Protein AF-A0A4Q2XMQ9-F1 (afdb_monomer)

Nearest PDB structures (foldseek):
  1sly-assembly1_A  TM=3.904E-01  e=6.294E+00  Escherichia coli
  4uzy-assembly1_A  TM=2.563E-01  e=2.959E+00  Chlamydomonas reinhardtii
  6yaf-assembly1_B  TM=3.767E-01  e=8.215E+00  Homo sapiens

Secondary structure (DSSP, 8-state):
----------S--HHHHHTT--S-HHHHHHHHTT--HHHHHHHHHHHHHHHTT-----HHHHHHHHHHHHHS-HHHHHHHHHHHHHH-TT--GGGHHHHHHHHHHHT-HHHHHHHHHHHSPS-HHHHHHHHHHHHHHHHH-HHHHHHHHHHT-GGGS--HHHHHHHHHHHHHHHHH-HHHHHHHHHHSTTTTTTTTTHHHHHHHHHHHHHH-HHHHHHHHHHSPPPHHHHHHHHHHHHHHHHHHHHHHHHHHHHHHHHT-

Mean predicted aligned error: 7.88 Å

Radius of gyration: 24.9 Å; Cα contacts (8 Å, |Δi|>4): 246; chains: 1; bounding box: 65×47×68 Å

Structure (mmCIF, N/CA/C/O backbone):
data_AF-A0A4Q2XMQ9-F1
#
_entry.id   AF-A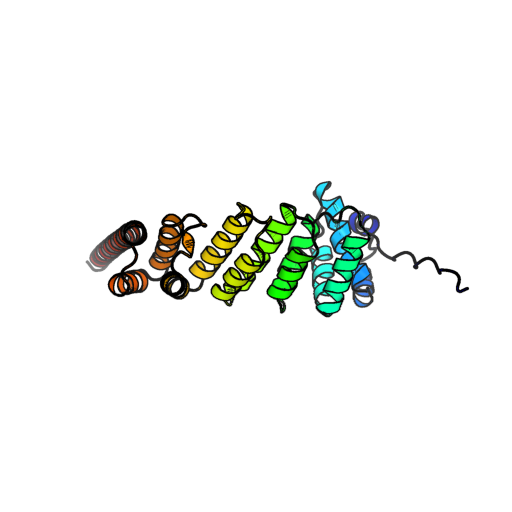0A4Q2XMQ9-F1
#
loop_
_atom_site.group_PDB
_atom_site.id
_atom_site.type_symbol
_atom_site.label_atom_id
_atom_site.label_alt_id
_atom_site.label_comp_id
_atom_site.label_asym_id
_atom_site.label_entity_id
_atom_site.label_seq_id
_atom_site.pdbx_PDB_ins_code
_atom_site.Cartn_x
_atom_site.Cartn_y
_atom_site.Cartn_z
_atom_site.occupancy
_atom_site.B_iso_or_equiv
_atom_site.auth_seq_id
_atom_site.auth_comp_id
_atom_site.auth_asym_id
_atom_site.auth_atom_id
_atom_site.pdbx_PDB_model_num
ATOM 1 N N . MET A 1 1 ? 29.240 -17.311 -41.906 1.00 46.56 1 MET A N 1
ATOM 2 C CA . MET A 1 1 ? 29.467 -16.288 -40.862 1.00 46.56 1 MET A CA 1
ATOM 3 C C . MET A 1 1 ? 28.674 -15.051 -41.250 1.00 46.56 1 MET A C 1
ATOM 5 O O . MET A 1 1 ? 29.072 -14.362 -42.181 1.00 46.56 1 MET A O 1
ATOM 9 N N . ALA A 1 2 ? 27.506 -14.834 -40.641 1.00 45.44 2 ALA A N 1
ATOM 10 C CA . ALA A 1 2 ? 26.754 -13.596 -40.837 1.00 45.44 2 ALA A CA 1
ATOM 11 C C . ALA A 1 2 ? 27.517 -12.469 -40.127 1.00 45.44 2 ALA A C 1
ATOM 13 O O . ALA A 1 2 ? 27.884 -12.626 -38.967 1.00 45.44 2 ALA A O 1
ATOM 14 N N . LYS A 1 3 ? 27.837 -11.386 -40.842 1.00 50.28 3 LYS A N 1
ATOM 15 C CA . LYS A 1 3 ? 28.444 -10.198 -40.232 1.00 50.28 3 LYS A CA 1
ATOM 16 C C . LYS A 1 3 ? 27.416 -9.596 -39.276 1.00 50.28 3 LYS A C 1
ATOM 18 O O . LYS A 1 3 ? 26.316 -9.288 -39.726 1.00 50.28 3 LYS A O 1
ATOM 23 N N . ASP A 1 4 ? 27.783 -9.433 -38.006 1.00 45.88 4 ASP A N 1
ATOM 24 C CA . ASP A 1 4 ? 26.994 -8.695 -37.019 1.00 45.88 4 ASP A CA 1
ATOM 25 C C . ASP A 1 4 ? 26.685 -7.301 -37.568 1.00 45.88 4 ASP A C 1
ATOM 27 O O . ASP A 1 4 ? 27.547 -6.421 -37.659 1.00 45.88 4 ASP A O 1
ATOM 31 N N . GLN A 1 5 ? 25.447 -7.123 -38.015 1.00 44.34 5 GLN A N 1
ATOM 32 C CA . GLN A 1 5 ? 24.949 -5.847 -38.484 1.00 44.34 5 GLN A CA 1
ATOM 33 C C . GLN A 1 5 ? 24.800 -4.970 -37.241 1.00 44.34 5 GLN A C 1
ATOM 35 O O . GLN A 1 5 ? 23.991 -5.266 -36.361 1.00 44.34 5 GLN A O 1
ATOM 40 N N . LYS A 1 6 ? 25.641 -3.933 -37.132 1.00 50.06 6 LYS A N 1
ATOM 41 C CA . LYS A 1 6 ? 25.595 -2.971 -36.025 1.00 50.06 6 LYS A CA 1
ATOM 42 C C . LYS A 1 6 ? 24.140 -2.494 -35.888 1.00 50.06 6 LYS A C 1
ATOM 44 O O . LYS A 1 6 ? 23.589 -2.057 -36.902 1.00 50.06 6 LYS A O 1
ATOM 49 N N . PRO A 1 7 ? 23.505 -2.613 -34.707 1.00 53.41 7 PRO A N 1
ATOM 50 C CA . PRO A 1 7 ? 22.116 -2.211 -34.546 1.00 53.41 7 PRO A CA 1
ATOM 51 C C . PRO A 1 7 ? 21.972 -0.763 -35.011 1.00 53.41 7 PRO A C 1
ATOM 53 O O . PRO A 1 7 ? 22.787 0.087 -34.645 1.00 53.41 7 PRO A O 1
ATOM 56 N N . SER A 1 8 ? 20.985 -0.523 -35.879 1.00 54.31 8 SER A N 1
ATOM 57 C CA . SER A 1 8 ? 20.622 0.813 -36.354 1.00 54.31 8 SER A CA 1
ATOM 58 C C . SER A 1 8 ? 20.589 1.767 -35.165 1.00 54.31 8 SER A C 1
ATOM 60 O O . SER A 1 8 ? 19.963 1.446 -34.153 1.00 54.31 8 SER A O 1
ATOM 62 N N . ALA A 1 9 ? 21.269 2.912 -35.275 1.00 71.12 9 ALA A N 1
ATOM 63 C CA . ALA A 1 9 ? 21.202 3.946 -34.251 1.00 71.12 9 ALA A CA 1
ATOM 64 C C . ALA A 1 9 ? 19.725 4.262 -33.977 1.00 71.12 9 ALA A C 1
ATOM 66 O O . ALA A 1 9 ? 18.940 4.413 -34.919 1.00 71.12 9 ALA A O 1
ATOM 67 N N . LEU A 1 10 ? 19.338 4.276 -32.700 1.00 71.69 10 LEU A N 1
ATOM 68 C CA . LEU A 1 10 ? 17.984 4.660 -32.326 1.00 71.69 10 LEU A CA 1
ATOM 69 C C . LEU A 1 10 ? 17.748 6.088 -32.829 1.00 71.69 10 LEU A C 1
ATOM 71 O O . LEU A 1 10 ? 18.619 6.934 -32.636 1.00 71.69 10 LEU A O 1
ATOM 75 N N . PRO A 1 11 ? 16.599 6.380 -33.461 1.00 76.38 11 PRO A N 1
ATOM 76 C CA . PRO A 1 11 ? 16.308 7.734 -33.929 1.00 76.38 11 PRO A CA 1
ATOM 77 C C . PRO A 1 11 ? 16.169 8.729 -32.765 1.00 76.38 11 PRO A C 1
ATOM 79 O O . PRO A 1 11 ? 16.260 9.931 -32.983 1.00 76.38 11 PRO A O 1
ATOM 82 N N . TYR A 1 12 ? 15.981 8.225 -31.540 1.00 79.69 12 TYR A N 1
ATOM 83 C CA . TYR A 1 12 ? 16.019 8.994 -30.305 1.00 79.69 12 TYR A CA 1
ATOM 84 C C . TYR A 1 12 ? 16.880 8.268 -29.273 1.00 79.69 12 TYR A C 1
ATOM 86 O O . TYR A 1 12 ? 16.665 7.086 -28.999 1.00 79.69 12 TYR A O 1
ATOM 94 N N . ASP A 1 13 ? 17.818 8.990 -28.671 1.00 82.00 13 ASP A N 1
ATOM 95 C CA . ASP A 1 13 ? 18.514 8.586 -27.455 1.00 82.00 13 ASP A CA 1
ATOM 96 C C . ASP A 1 13 ? 18.155 9.520 -26.286 1.00 82.00 13 ASP A C 1
ATOM 98 O O . ASP A 1 13 ? 17.408 10.494 -26.428 1.00 82.00 13 ASP A O 1
ATOM 102 N N . THR A 1 14 ? 18.651 9.188 -25.095 1.00 74.00 14 THR A N 1
ATOM 103 C CA . THR A 1 14 ? 18.408 9.960 -23.871 1.00 74.00 14 THR A CA 1
ATOM 104 C C . THR A 1 14 ? 18.859 11.416 -24.001 1.00 74.00 14 THR A C 1
ATOM 106 O O . THR A 1 14 ? 18.146 12.309 -23.548 1.00 74.00 14 THR A O 1
ATOM 109 N N . GLU A 1 15 ? 20.013 11.665 -24.627 1.00 78.25 15 GLU A N 1
ATOM 110 C CA . GLU A 1 15 ? 20.566 13.016 -24.785 1.00 78.25 15 GLU A CA 1
ATOM 111 C C . GLU A 1 15 ? 19.691 13.861 -25.711 1.00 78.25 15 GLU A C 1
ATOM 113 O O . GLU A 1 15 ? 19.333 14.990 -25.374 1.00 78.25 15 GLU A O 1
ATOM 118 N N . THR A 1 16 ? 19.246 13.277 -26.823 1.00 78.38 16 THR A N 1
ATOM 119 C CA . THR A 1 16 ? 18.305 13.898 -27.758 1.00 78.38 16 THR A CA 1
ATOM 120 C C . THR A 1 16 ? 16.982 14.214 -27.065 1.00 78.38 16 THR A C 1
ATOM 122 O O . THR A 1 16 ? 16.436 15.302 -27.253 1.00 78.38 16 THR A O 1
ATOM 125 N N . LEU A 1 17 ? 16.474 13.306 -26.218 1.00 75.62 17 LEU A N 1
ATOM 126 C CA . LEU A 1 17 ? 15.248 13.557 -25.455 1.00 75.62 17 LEU A CA 1
ATOM 127 C C . LEU A 1 17 ? 15.389 14.728 -24.477 1.00 75.62 17 LEU A C 1
ATOM 129 O O . LEU A 1 17 ? 14.456 15.519 -24.322 1.00 75.62 17 LEU A O 1
ATOM 133 N N . LEU A 1 18 ? 16.538 14.849 -23.816 1.00 71.00 18 LEU A N 1
ATOM 134 C CA . LEU A 1 18 ? 16.771 15.874 -22.798 1.00 71.00 18 LEU A CA 1
ATOM 135 C C . LEU A 1 18 ? 17.096 17.240 -23.395 1.00 71.00 18 LEU A C 1
ATOM 137 O O . LEU A 1 18 ? 16.680 18.254 -22.841 1.00 71.00 18 LEU A O 1
ATOM 141 N N . ALA A 1 19 ? 17.732 17.279 -24.564 1.00 76.69 19 ALA A N 1
ATOM 142 C CA . ALA A 1 19 ? 17.954 18.507 -25.322 1.00 76.69 19 ALA A CA 1
ATOM 143 C C . ALA A 1 19 ? 16.661 19.100 -25.927 1.00 76.69 19 ALA A C 1
ATOM 145 O O . ALA A 1 19 ? 16.717 20.114 -26.620 1.00 76.69 19 ALA A O 1
ATOM 146 N N . GLY A 1 20 ? 15.499 18.466 -25.714 1.00 68.56 20 GLY A N 1
ATOM 147 C CA . GLY A 1 20 ? 14.250 18.832 -26.386 1.00 68.56 20 GLY A CA 1
ATOM 148 C C . GLY A 1 20 ? 14.278 18.530 -27.887 1.00 68.56 20 GLY A C 1
ATOM 149 O O . GLY A 1 20 ? 13.506 19.113 -28.641 1.00 68.56 20 GLY A O 1
ATOM 150 N N . GLY A 1 21 ? 15.162 17.625 -28.322 1.00 61.59 21 GLY A N 1
ATOM 151 C CA . GLY A 1 21 ? 15.516 17.340 -29.714 1.00 61.59 21 GLY A CA 1
ATOM 152 C C . GLY A 1 21 ? 14.449 16.635 -30.556 1.00 61.59 21 GLY A C 1
ATOM 153 O O . GLY A 1 21 ? 14.762 16.134 -31.633 1.00 61.59 21 GLY A O 1
ATOM 154 N N . PHE A 1 22 ? 13.188 16.595 -30.124 1.00 68.88 22 PHE A N 1
ATOM 155 C CA . PHE A 1 22 ? 12.080 16.265 -31.026 1.00 68.88 22 PHE A CA 1
ATOM 156 C C . PHE A 1 22 ? 11.666 17.555 -31.712 1.00 68.88 22 PHE A C 1
ATOM 158 O O . PHE A 1 22 ? 11.173 18.468 -31.053 1.00 68.88 22 PHE A O 1
ATOM 165 N N . GLY A 1 23 ? 11.803 17.614 -33.039 1.00 68.12 23 GLY A N 1
ATOM 166 C CA . GLY A 1 23 ? 11.281 18.741 -33.813 1.00 68.12 23 GLY A CA 1
ATOM 167 C C . GLY A 1 23 ? 9.808 19.024 -33.485 1.00 68.12 23 GLY A C 1
ATOM 168 O O . GLY A 1 23 ? 9.415 20.187 -33.390 1.00 68.12 23 GLY A O 1
ATOM 169 N N . ARG A 1 24 ? 9.001 17.969 -33.256 1.00 78.94 24 ARG A N 1
ATOM 170 C CA . ARG A 1 24 ? 7.611 18.038 -32.770 1.00 78.94 24 ARG A CA 1
ATOM 171 C C . ARG A 1 24 ? 7.271 16.835 -31.881 1.00 78.94 24 ARG A C 1
ATOM 173 O O . ARG A 1 24 ? 7.694 15.716 -32.158 1.00 78.94 24 ARG A O 1
ATOM 180 N N . LEU A 1 25 ? 6.421 17.039 -30.866 1.00 82.69 25 LEU A N 1
ATOM 181 C CA . LEU A 1 25 ? 5.872 15.957 -30.024 1.00 82.69 25 LEU A CA 1
ATOM 182 C C . LEU A 1 25 ? 5.184 14.859 -30.859 1.00 82.69 25 LEU A C 1
ATOM 184 O O . LEU A 1 25 ? 5.300 13.679 -30.546 1.00 82.69 25 LEU A O 1
ATOM 188 N N . ALA A 1 26 ? 4.522 15.249 -31.952 1.00 85.81 26 ALA A N 1
ATOM 189 C CA . ALA A 1 26 ? 3.850 14.330 -32.869 1.00 85.81 26 ALA A CA 1
ATOM 190 C C . ALA A 1 26 ? 4.810 13.320 -33.526 1.00 85.81 26 ALA A C 1
ATOM 192 O O . ALA A 1 26 ? 4.441 12.162 -33.711 1.00 85.81 26 ALA A O 1
ATOM 193 N N . ASP A 1 27 ? 6.042 13.732 -33.836 1.00 86.31 27 ASP A N 1
ATOM 194 C CA . ASP A 1 27 ? 7.038 12.851 -34.455 1.00 86.31 27 ASP A CA 1
ATOM 195 C C . ASP A 1 27 ? 7.512 11.795 -33.447 1.00 86.31 27 ASP A C 1
ATOM 197 O O . ASP A 1 27 ? 7.603 10.609 -33.768 1.00 86.31 27 ASP A O 1
ATOM 201 N N . PHE A 1 28 ? 7.716 12.211 -32.192 1.00 87.50 28 PHE A N 1
ATOM 202 C CA . PHE A 1 28 ? 8.045 11.300 -31.099 1.00 87.50 28 PHE A CA 1
ATOM 203 C C . PHE A 1 28 ? 6.920 10.291 -30.841 1.00 87.50 28 PHE A C 1
ATOM 205 O O . PHE A 1 28 ? 7.182 9.096 -30.732 1.00 87.50 28 PHE A O 1
ATOM 212 N N . GLU A 1 29 ? 5.662 10.737 -30.792 1.00 89.44 29 GLU A N 1
ATOM 213 C CA . GLU A 1 29 ? 4.512 9.836 -30.650 1.00 89.44 29 GLU A CA 1
ATOM 214 C C . GLU A 1 29 ? 4.401 8.845 -31.814 1.00 89.44 29 GLU A C 1
ATOM 216 O O . GLU A 1 29 ? 4.084 7.672 -31.603 1.00 89.44 29 GLU A O 1
ATOM 221 N N . MET A 1 30 ? 4.671 9.294 -33.042 1.00 89.56 30 MET A N 1
ATOM 222 C CA . MET A 1 30 ? 4.652 8.441 -34.229 1.00 89.56 30 MET A CA 1
ATOM 223 C C . MET A 1 30 ? 5.728 7.362 -34.155 1.00 89.56 30 MET A C 1
ATOM 225 O O . MET A 1 30 ? 5.431 6.186 -34.369 1.00 89.56 30 MET A O 1
ATOM 229 N N . TRP A 1 31 ? 6.951 7.737 -33.779 1.00 92.19 31 TRP A N 1
ATOM 230 C CA . TRP A 1 31 ? 8.018 6.774 -33.529 1.00 92.19 31 TRP A CA 1
ATOM 231 C C . TRP A 1 31 ? 7.647 5.802 -32.406 1.00 92.19 31 TRP A C 1
ATOM 233 O O . TRP A 1 31 ? 7.775 4.588 -32.574 1.00 92.19 31 TRP A O 1
ATOM 243 N N . LEU A 1 32 ? 7.116 6.313 -31.293 1.00 92.19 32 LEU A N 1
ATOM 244 C CA . LEU A 1 32 ? 6.794 5.529 -30.104 1.00 92.19 32 LEU A CA 1
ATOM 245 C C . LEU A 1 32 ? 5.791 4.402 -30.395 1.00 92.19 32 LEU A C 1
ATOM 247 O O . LEU A 1 32 ? 5.916 3.312 -29.839 1.00 92.19 32 LEU A O 1
ATOM 251 N N . ARG A 1 33 ? 4.852 4.611 -31.329 1.00 92.81 33 ARG A N 1
ATOM 252 C CA . ARG A 1 33 ? 3.916 3.572 -31.817 1.00 92.81 33 ARG A CA 1
ATOM 253 C C . ARG A 1 33 ? 4.612 2.375 -32.467 1.00 92.81 33 ARG A C 1
ATOM 255 O O . ARG A 1 33 ? 4.046 1.283 -32.490 1.00 92.81 33 ARG A O 1
ATOM 262 N N . THR A 1 34 ? 5.819 2.571 -32.988 1.00 93.69 34 THR A N 1
ATOM 263 C CA . THR A 1 34 ? 6.640 1.531 -33.631 1.00 93.69 34 THR A CA 1
ATOM 264 C C . THR A 1 34 ? 7.823 1.080 -32.775 1.00 93.69 34 THR A C 1
ATOM 266 O O . THR A 1 34 ? 8.419 0.047 -33.067 1.00 93.69 34 THR A O 1
ATOM 269 N N . ALA A 1 35 ? 8.139 1.815 -31.704 1.00 92.94 35 ALA A N 1
ATOM 270 C CA . ALA A 1 35 ? 9.224 1.486 -30.791 1.00 92.94 35 ALA A CA 1
ATOM 271 C C . ALA A 1 35 ? 9.028 0.096 -30.176 1.00 92.94 35 ALA A C 1
ATOM 273 O O . ALA A 1 35 ? 7.899 -0.298 -29.845 1.00 92.94 35 ALA A O 1
ATOM 274 N N . SER A 1 36 ? 10.134 -0.633 -30.007 1.00 94.75 36 SER A N 1
ATOM 275 C CA . SER A 1 36 ? 10.130 -1.925 -29.329 1.00 94.75 36 SER A CA 1
ATOM 276 C C . SER A 1 36 ? 10.009 -1.757 -27.811 1.00 94.75 36 SER A C 1
ATOM 278 O O . SER A 1 36 ? 10.205 -0.671 -27.251 1.00 94.75 36 SER A O 1
ATOM 280 N N . CYS A 1 37 ? 9.713 -2.858 -27.118 1.00 92.69 37 CYS A N 1
ATOM 281 C CA . CYS A 1 37 ? 9.717 -2.890 -25.657 1.00 92.69 37 CYS A CA 1
ATOM 282 C C . CYS A 1 37 ? 11.105 -2.543 -25.090 1.00 92.69 37 CYS A C 1
ATOM 284 O O . CYS A 1 37 ? 11.199 -1.862 -24.070 1.00 92.69 37 CYS A O 1
ATOM 286 N N . GLU A 1 38 ? 12.174 -2.973 -25.768 1.00 92.06 38 GLU A N 1
ATOM 287 C CA . GLU A 1 38 ? 13.558 -2.708 -25.371 1.00 92.06 38 GLU A CA 1
ATOM 288 C C . GLU A 1 38 ? 13.934 -1.237 -25.533 1.00 92.06 38 GLU A C 1
ATOM 290 O O . GLU A 1 38 ? 14.474 -0.647 -24.598 1.00 92.06 38 GLU A O 1
ATOM 295 N N . ASP A 1 39 ? 13.580 -0.622 -26.660 1.00 91.19 39 ASP A N 1
ATOM 296 C CA . ASP A 1 39 ? 13.858 0.799 -26.904 1.00 91.19 39 ASP A CA 1
ATOM 297 C C . ASP A 1 39 ? 13.099 1.672 -25.908 1.00 91.19 39 ASP A C 1
ATOM 299 O O . ASP A 1 39 ? 13.674 2.560 -25.280 1.00 91.19 39 ASP A O 1
ATOM 303 N N . THR A 1 40 ? 11.819 1.357 -25.688 1.00 90.62 40 THR A N 1
ATOM 304 C CA . THR A 1 40 ? 10.981 2.068 -24.717 1.00 90.62 40 THR A CA 1
ATOM 305 C C . THR A 1 40 ? 11.572 1.965 -23.308 1.00 90.62 40 THR A C 1
ATOM 307 O O . THR A 1 40 ? 11.719 2.979 -22.626 1.00 90.62 40 THR A O 1
ATOM 310 N N . ALA A 1 41 ? 11.972 0.765 -22.874 1.00 88.25 41 ALA A N 1
ATOM 311 C CA . ALA A 1 41 ? 12.583 0.563 -21.561 1.00 88.25 41 ALA A CA 1
ATOM 312 C C . ALA A 1 41 ? 13.920 1.301 -21.414 1.00 88.25 41 ALA A C 1
ATOM 314 O O . ALA A 1 41 ? 14.150 1.942 -20.389 1.00 88.25 41 ALA A O 1
ATOM 315 N N . ARG A 1 42 ? 14.786 1.260 -22.435 1.00 87.19 42 ARG A N 1
ATOM 316 C CA . ARG A 1 42 ? 16.073 1.972 -22.429 1.00 87.19 42 ARG A CA 1
ATOM 317 C C . ARG A 1 42 ? 15.893 3.473 -22.267 1.00 87.19 42 ARG A C 1
ATOM 319 O O . ARG A 1 42 ? 16.609 4.064 -21.466 1.00 87.19 42 ARG A O 1
ATOM 326 N N . LEU A 1 43 ? 14.927 4.079 -22.958 1.00 87.44 43 LEU A N 1
ATOM 327 C CA . LEU A 1 43 ? 14.662 5.513 -22.814 1.00 87.44 43 LEU A CA 1
ATOM 328 C C . LEU A 1 43 ? 14.102 5.855 -21.431 1.00 87.44 43 LEU A C 1
ATOM 330 O O . LEU A 1 43 ? 14.545 6.831 -20.830 1.00 87.44 43 LEU A O 1
ATOM 334 N N . ILE A 1 44 ? 13.191 5.043 -20.876 1.00 84.50 44 ILE A N 1
ATOM 335 C CA . ILE A 1 44 ? 12.677 5.267 -19.512 1.00 84.50 44 ILE A CA 1
ATOM 336 C C . ILE A 1 44 ? 13.816 5.218 -18.484 1.00 84.50 44 ILE A C 1
ATOM 338 O O . ILE A 1 44 ? 13.911 6.094 -17.622 1.00 84.50 44 ILE A O 1
ATOM 342 N N . LEU A 1 45 ? 14.676 4.199 -18.569 1.00 82.00 45 LEU A N 1
ATOM 343 C CA . LEU A 1 45 ? 15.793 4.016 -17.640 1.00 82.00 45 LEU A CA 1
ATOM 344 C C . LEU A 1 45 ? 16.888 5.075 -17.845 1.00 82.00 45 LEU A C 1
ATOM 346 O O . LEU A 1 45 ? 17.436 5.584 -16.869 1.00 82.00 45 LEU A O 1
ATOM 350 N N . GLY A 1 46 ? 17.170 5.448 -19.094 1.00 80.12 46 GLY A N 1
ATOM 351 C CA . GLY A 1 46 ? 18.171 6.451 -19.450 1.00 80.12 46 GLY A CA 1
ATOM 352 C C . GLY A 1 46 ? 17.803 7.854 -18.975 1.00 80.12 46 GLY A C 1
ATOM 353 O O . GLY A 1 46 ? 18.629 8.523 -18.354 1.00 80.12 46 GLY A O 1
ATOM 354 N N . LEU A 1 47 ? 16.548 8.276 -19.180 1.00 75.31 47 LEU A N 1
ATOM 355 C CA . LEU A 1 47 ? 16.054 9.582 -18.725 1.00 75.31 47 LEU A CA 1
ATOM 356 C C . LEU A 1 47 ? 16.260 9.781 -17.221 1.00 75.31 47 LEU A C 1
ATOM 358 O O . LEU A 1 47 ? 16.558 10.885 -16.780 1.00 75.31 47 LEU A O 1
ATOM 362 N N . LYS A 1 48 ? 16.138 8.711 -16.430 1.00 64.75 48 LYS A N 1
ATOM 363 C CA . LYS A 1 48 ? 16.254 8.741 -14.967 1.00 64.75 48 LYS A CA 1
ATOM 364 C C . LYS A 1 48 ? 17.687 8.916 -14.473 1.00 64.75 48 LYS A C 1
ATOM 366 O O . LYS A 1 48 ? 17.890 9.690 -13.541 1.00 64.75 48 LYS A O 1
ATOM 371 N N . ALA A 1 49 ? 18.653 8.260 -15.115 1.00 65.12 49 ALA A N 1
ATOM 372 C CA . ALA A 1 49 ? 20.065 8.388 -14.752 1.00 65.12 49 ALA A CA 1
ATOM 373 C C . ALA A 1 49 ? 20.558 9.841 -14.892 1.00 65.12 49 ALA A C 1
ATOM 375 O O . ALA A 1 49 ? 21.277 10.342 -14.032 1.00 65.12 49 ALA A O 1
ATOM 376 N N . GLN A 1 50 ? 20.112 10.561 -15.929 1.00 65.25 50 GLN A N 1
ATOM 377 C CA . GLN A 1 50 ? 20.427 11.989 -16.082 1.00 65.25 50 GLN A CA 1
ATOM 378 C C . GLN A 1 50 ? 19.515 12.911 -15.252 1.00 65.25 50 GLN A C 1
ATOM 380 O O . GLN A 1 50 ? 19.919 14.012 -14.879 1.00 65.25 50 GLN A O 1
ATOM 385 N N . GLN A 1 51 ? 18.317 12.458 -14.870 1.00 64.31 51 GLN A N 1
ATOM 386 C CA . GLN A 1 51 ? 17.398 13.205 -14.004 1.00 64.31 51 GLN A CA 1
ATOM 387 C C . GLN A 1 51 ? 17.947 13.451 -12.589 1.00 64.31 51 GLN A C 1
ATOM 389 O O . GLN A 1 51 ? 17.563 14.427 -11.947 1.00 64.31 51 GLN A O 1
ATOM 394 N N . ALA A 1 52 ? 18.839 12.591 -12.084 1.00 56.09 52 ALA A N 1
ATOM 395 C CA . ALA A 1 52 ? 19.541 12.847 -10.824 1.00 56.09 52 ALA A CA 1
ATOM 396 C C . ALA A 1 52 ? 20.421 14.114 -10.886 1.00 56.09 52 ALA A C 1
ATOM 398 O O . ALA A 1 52 ? 20.808 14.640 -9.845 1.00 56.09 52 ALA A O 1
ATOM 399 N N . GLN A 1 53 ? 20.714 14.617 -12.092 1.00 57.38 53 GLN A N 1
ATOM 400 C CA . GLN A 1 53 ? 21.624 15.736 -12.320 1.00 57.38 53 GLN A CA 1
ATOM 401 C C . GLN A 1 53 ? 20.932 17.038 -12.759 1.00 57.38 53 GLN A C 1
ATOM 403 O O . GLN A 1 53 ? 21.543 18.094 -12.606 1.00 57.38 53 GLN A O 1
ATOM 408 N N . GLN A 1 54 ? 19.692 17.023 -13.277 1.00 57.84 54 GLN A N 1
ATOM 409 C CA . GLN A 1 54 ? 19.037 18.239 -13.798 1.00 57.84 54 GLN A CA 1
ATOM 410 C C . GLN A 1 54 ? 17.528 18.320 -13.490 1.00 57.84 54 GLN A C 1
ATOM 412 O O . GLN A 1 54 ? 16.778 17.361 -13.657 1.00 57.84 54 GLN A O 1
ATOM 417 N N . ALA A 1 55 ? 17.071 19.504 -13.063 1.00 50.88 55 ALA A N 1
ATOM 418 C CA . ALA A 1 55 ? 15.706 19.788 -12.596 1.00 50.88 55 ALA A CA 1
ATOM 419 C C . ALA A 1 55 ? 14.656 20.013 -13.710 1.00 50.88 55 ALA A C 1
ATOM 421 O O . ALA A 1 55 ? 13.550 20.471 -13.427 1.00 50.88 55 ALA A O 1
ATOM 422 N N . LEU A 1 56 ? 14.966 19.707 -14.972 1.00 53.00 56 LEU A N 1
ATOM 423 C CA . LEU A 1 56 ? 14.072 19.974 -16.102 1.00 53.00 56 LEU A CA 1
ATOM 424 C C . LEU A 1 56 ? 13.331 18.703 -16.513 1.00 53.00 56 LEU A C 1
ATOM 426 O O . LEU A 1 56 ? 13.866 17.815 -17.171 1.00 53.00 56 LEU A O 1
ATOM 430 N N . TRP A 1 57 ? 12.069 18.623 -16.104 1.00 56.12 57 TRP A N 1
ATOM 431 C CA . TRP A 1 57 ? 11.161 17.552 -16.491 1.00 56.12 57 TRP A CA 1
ATOM 432 C C . TRP A 1 57 ? 10.215 18.001 -17.600 1.00 56.12 57 TRP A C 1
ATOM 434 O O . TRP A 1 57 ? 9.387 18.883 -17.389 1.00 56.12 57 TRP A O 1
ATOM 444 N N . ASN A 1 58 ? 10.209 17.262 -18.709 1.00 66.88 58 ASN A N 1
ATOM 445 C CA . ASN A 1 58 ? 9.046 17.172 -19.587 1.00 66.88 58 ASN A CA 1
ATOM 446 C C . ASN A 1 58 ? 8.179 15.987 -19.129 1.00 66.88 58 ASN A C 1
ATOM 448 O O . ASN A 1 58 ? 8.269 14.883 -19.672 1.00 66.88 58 ASN A O 1
ATOM 452 N N . ALA A 1 59 ? 7.325 16.209 -18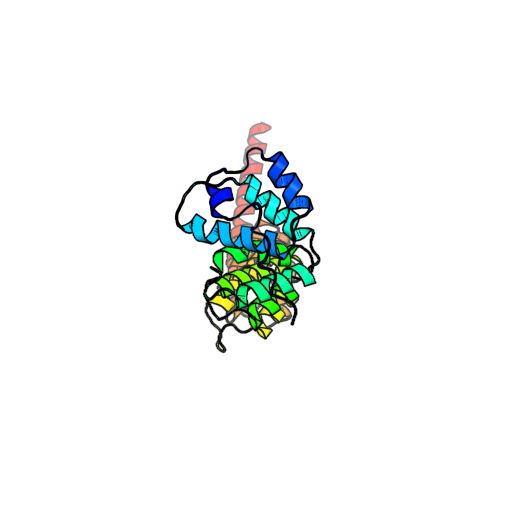.121 1.00 72.00 59 ALA A N 1
ATOM 453 C CA . ALA A 1 59 ? 6.347 15.222 -17.638 1.00 72.00 59 ALA A CA 1
ATOM 454 C C . ALA A 1 59 ? 5.549 14.495 -18.756 1.00 72.00 59 ALA A C 1
ATOM 456 O O . ALA A 1 59 ? 5.297 13.292 -18.602 1.00 72.00 59 ALA A O 1
ATOM 457 N N . PRO A 1 60 ? 5.215 15.136 -19.900 1.00 81.19 60 PRO A N 1
ATOM 458 C CA . PRO A 1 60 ? 4.532 14.461 -21.004 1.00 81.19 60 PRO A CA 1
ATOM 459 C C . PRO A 1 60 ? 5.317 13.285 -21.606 1.00 81.19 60 PRO A C 1
ATOM 461 O O . PRO A 1 60 ? 4.745 12.219 -21.811 1.00 81.19 60 PRO A O 1
ATOM 464 N N . VAL A 1 61 ? 6.631 13.422 -21.826 1.00 83.12 61 VAL A N 1
ATOM 465 C CA . VAL A 1 61 ? 7.446 12.394 -22.511 1.00 83.12 61 VAL A CA 1
ATOM 466 C C . VAL A 1 61 ? 7.553 11.123 -21.676 1.00 83.12 61 VAL A C 1
ATOM 468 O O . VAL A 1 61 ? 7.341 10.022 -22.181 1.00 83.12 61 VAL A O 1
ATOM 471 N N . THR A 1 62 ? 7.823 11.262 -20.374 1.00 80.75 62 THR A N 1
ATOM 472 C CA . THR A 1 62 ? 7.878 10.098 -19.473 1.00 80.75 62 THR A CA 1
ATOM 473 C C . THR A 1 62 ? 6.522 9.400 -19.405 1.00 80.75 62 THR A C 1
ATOM 475 O O . THR A 1 62 ? 6.466 8.175 -19.412 1.00 80.75 62 THR A O 1
ATOM 478 N N . THR A 1 63 ? 5.429 10.167 -19.383 1.00 83.56 63 THR A N 1
ATOM 479 C CA . THR A 1 63 ? 4.067 9.617 -19.367 1.00 83.56 63 THR A CA 1
ATOM 480 C C . THR A 1 63 ? 3.775 8.817 -20.636 1.00 83.56 63 THR A C 1
ATOM 482 O O . THR A 1 63 ? 3.252 7.709 -20.548 1.00 83.56 63 THR A O 1
ATOM 485 N N . LEU A 1 64 ? 4.163 9.331 -21.808 1.00 88.19 64 LEU A N 1
ATOM 486 C CA . LEU A 1 64 ? 4.016 8.626 -23.084 1.00 88.19 64 LEU A CA 1
ATOM 487 C C . LEU A 1 64 ? 4.841 7.337 -23.121 1.00 88.19 64 LEU A C 1
ATOM 489 O O . LEU A 1 64 ? 4.303 6.287 -23.465 1.00 88.19 64 LEU A O 1
ATOM 493 N N . LEU A 1 65 ? 6.113 7.389 -22.717 1.00 88.81 65 LEU A N 1
ATOM 494 C CA . LEU A 1 65 ? 6.984 6.211 -22.664 1.00 88.81 65 LEU A CA 1
ATOM 495 C C . LEU A 1 65 ? 6.429 5.133 -21.733 1.00 88.81 65 LEU A C 1
ATOM 497 O O . LEU A 1 65 ? 6.357 3.968 -22.111 1.00 88.81 65 LEU A O 1
ATOM 501 N N . VAL A 1 66 ? 6.006 5.517 -20.528 1.00 85.12 66 VAL A N 1
ATOM 502 C CA . VAL A 1 66 ? 5.408 4.596 -19.555 1.00 85.12 66 VAL A CA 1
ATOM 503 C C . VAL A 1 66 ? 4.115 3.994 -20.103 1.00 85.12 66 VAL A C 1
ATOM 505 O O . VAL A 1 66 ? 3.945 2.777 -20.054 1.00 85.12 66 VAL A O 1
ATOM 508 N N . ARG A 1 67 ? 3.235 4.815 -20.689 1.00 88.44 67 ARG A N 1
ATOM 509 C CA . ARG A 1 67 ? 2.007 4.343 -21.342 1.00 88.44 67 ARG A CA 1
ATOM 510 C C . ARG A 1 67 ? 2.321 3.327 -22.433 1.00 88.44 67 ARG A C 1
ATOM 512 O 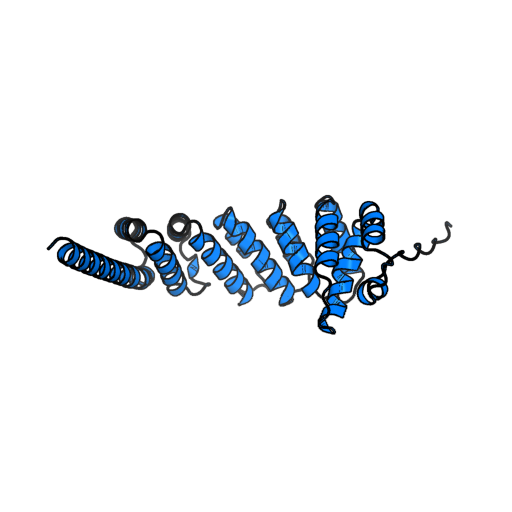O . ARG A 1 67 ? 1.746 2.246 -22.423 1.00 88.44 67 ARG A O 1
ATOM 519 N N . ARG A 1 68 ? 3.263 3.638 -23.325 1.00 91.94 68 ARG A N 1
ATOM 520 C CA . ARG A 1 68 ? 3.692 2.718 -24.380 1.00 91.94 68 ARG A CA 1
ATOM 521 C C . ARG A 1 68 ? 4.265 1.432 -23.801 1.00 91.94 68 ARG A C 1
ATOM 523 O O . ARG A 1 68 ? 3.955 0.353 -24.288 1.00 91.94 68 ARG A O 1
ATOM 530 N N . PHE A 1 69 ? 5.074 1.528 -22.751 1.00 89.56 69 PHE A N 1
ATOM 531 C CA . PHE A 1 69 ? 5.651 0.353 -22.115 1.00 89.56 69 PHE A CA 1
ATOM 532 C C . PHE A 1 69 ? 4.561 -0.595 -21.599 1.00 89.56 69 PHE A C 1
ATOM 534 O O . PHE A 1 69 ? 4.663 -1.804 -21.794 1.00 89.56 69 PHE A O 1
ATOM 541 N N . ARG A 1 70 ? 3.483 -0.054 -21.015 1.00 86.56 70 ARG A N 1
ATOM 542 C CA . ARG A 1 70 ? 2.323 -0.830 -20.541 1.00 86.56 70 ARG A CA 1
ATOM 543 C C . ARG A 1 70 ? 1.572 -1.567 -21.656 1.00 86.56 70 ARG A C 1
ATOM 545 O O . ARG A 1 70 ? 0.954 -2.587 -21.375 1.00 86.56 70 ARG A O 1
ATOM 552 N N . GLU A 1 71 ? 1.655 -1.106 -22.906 1.00 89.56 71 GLU A N 1
ATOM 553 C CA . GLU A 1 71 ? 1.024 -1.775 -24.056 1.00 89.56 71 GLU A CA 1
ATOM 554 C C . GLU A 1 71 ? 1.707 -3.106 -24.418 1.00 89.56 71 GLU A C 1
ATOM 556 O O . GLU A 1 71 ? 1.100 -3.947 -25.084 1.00 89.56 71 GLU A O 1
ATOM 561 N N . PHE A 1 72 ? 2.953 -3.337 -23.984 1.00 89.94 72 PHE A N 1
ATOM 562 C CA . PHE A 1 72 ? 3.626 -4.618 -24.200 1.00 89.94 72 PHE A CA 1
ATOM 563 C C . PHE A 1 72 ? 3.162 -5.680 -23.199 1.00 89.94 72 PHE A C 1
ATOM 565 O O . PHE A 1 72 ? 2.857 -5.395 -22.033 1.00 89.94 72 PHE A O 1
ATOM 572 N N . SER A 1 73 ? 3.184 -6.944 -23.642 1.00 86.94 73 SER A N 1
ATOM 573 C CA . SER A 1 73 ? 2.885 -8.076 -22.766 1.00 86.94 73 SER A CA 1
ATOM 574 C C . SER A 1 73 ? 3.782 -8.052 -21.528 1.00 86.94 73 SER A C 1
ATOM 576 O O . SER A 1 73 ? 4.940 -7.630 -21.570 1.00 86.94 73 SER A O 1
ATOM 578 N N . VAL A 1 74 ? 3.233 -8.517 -20.409 1.00 79.56 74 VAL A N 1
ATOM 579 C CA . VAL A 1 74 ? 3.954 -8.587 -19.134 1.00 79.56 74 VAL A CA 1
ATOM 580 C C . VAL A 1 74 ? 5.257 -9.380 -19.295 1.00 79.56 74 VAL A C 1
ATOM 582 O O . VAL A 1 74 ? 6.305 -8.917 -18.852 1.00 79.56 74 VAL A O 1
ATOM 585 N N . ASP A 1 75 ? 5.225 -10.511 -20.007 1.00 80.69 75 ASP A N 1
ATOM 586 C CA . ASP A 1 75 ? 6.417 -11.330 -20.257 1.00 80.69 75 ASP A CA 1
ATOM 587 C C . ASP A 1 75 ? 7.479 -10.582 -21.084 1.00 80.69 75 ASP A C 1
ATOM 589 O O . ASP A 1 75 ? 8.661 -10.645 -20.744 1.00 80.69 75 ASP A O 1
ATOM 593 N N . ASN A 1 76 ? 7.080 -9.805 -22.102 1.00 86.88 76 ASN A N 1
ATOM 594 C CA . ASN A 1 76 ? 8.013 -8.978 -22.879 1.00 86.88 76 ASN A CA 1
ATOM 595 C C . ASN A 1 76 ? 8.641 -7.880 -22.016 1.00 86.88 76 ASN A C 1
ATOM 597 O O . ASN A 1 76 ? 9.859 -7.692 -22.055 1.00 86.88 76 ASN A O 1
ATOM 601 N N . ARG A 1 77 ? 7.827 -7.183 -21.209 1.00 86.81 77 ARG A N 1
ATOM 602 C CA . ARG A 1 77 ? 8.308 -6.160 -20.270 1.00 86.81 77 ARG A CA 1
ATOM 603 C C . ARG A 1 77 ? 9.339 -6.746 -19.309 1.00 86.81 77 ARG A C 1
ATOM 605 O O . ARG A 1 77 ? 10.414 -6.172 -19.150 1.00 86.81 77 ARG A O 1
ATOM 612 N N . PHE A 1 78 ? 9.050 -7.904 -18.712 1.00 80.38 78 PHE A N 1
ATOM 613 C CA . PHE A 1 78 ? 9.987 -8.581 -17.815 1.00 80.38 78 PHE A CA 1
ATOM 614 C C . PHE A 1 78 ? 11.257 -9.027 -18.529 1.00 80.38 78 PHE A C 1
ATOM 616 O O . PHE A 1 78 ? 12.342 -8.720 -18.045 1.00 80.38 78 PHE A O 1
ATOM 623 N N . ALA A 1 79 ? 11.150 -9.708 -19.672 1.00 83.81 79 ALA A N 1
ATOM 624 C CA . ALA A 1 79 ? 12.310 -10.193 -20.419 1.00 83.81 79 ALA A CA 1
ATOM 625 C C . ALA A 1 79 ? 13.280 -9.054 -20.766 1.00 83.81 79 ALA A C 1
ATOM 627 O O . ALA A 1 79 ? 14.490 -9.183 -20.573 1.00 83.81 79 ALA A O 1
ATOM 628 N N . VAL A 1 80 ? 12.744 -7.910 -21.197 1.00 87.06 80 VAL A N 1
ATOM 629 C CA . VAL A 1 80 ? 13.531 -6.705 -21.469 1.00 87.06 80 VAL A CA 1
ATOM 630 C C . VAL A 1 80 ? 14.191 -6.163 -20.203 1.00 87.06 80 VAL A C 1
ATOM 632 O O . VAL A 1 80 ? 15.381 -5.870 -20.230 1.00 87.06 80 VAL A O 1
ATOM 635 N N . LEU A 1 81 ? 13.470 -6.053 -19.083 1.00 83.12 81 LEU A N 1
ATOM 636 C CA . LEU A 1 81 ? 14.054 -5.561 -17.828 1.00 83.12 81 LEU A CA 1
ATOM 637 C C . LEU A 1 81 ? 15.160 -6.486 -17.300 1.00 83.12 81 LEU A C 1
ATOM 639 O O . LEU A 1 81 ? 16.184 -5.993 -16.833 1.00 83.12 81 LEU A O 1
ATOM 643 N N . VAL A 1 82 ? 14.992 -7.810 -17.417 1.00 80.62 82 VAL A N 1
ATOM 644 C CA . VAL A 1 82 ? 16.033 -8.802 -17.084 1.00 80.62 82 VAL A CA 1
ATOM 645 C C . VAL A 1 82 ? 17.277 -8.548 -17.931 1.00 80.62 82 VAL A C 1
ATOM 647 O O . VAL A 1 82 ? 18.378 -8.444 -17.392 1.00 80.62 82 VAL A O 1
ATOM 650 N N . LYS A 1 83 ? 17.086 -8.440 -19.252 1.00 83.94 83 LYS A N 1
ATOM 651 C CA . LYS A 1 83 ? 18.158 -8.238 -20.227 1.00 83.94 83 LYS A CA 1
ATOM 652 C C . LYS A 1 83 ? 18.919 -6.944 -19.944 1.00 83.94 83 LYS A C 1
ATOM 654 O O . LYS A 1 83 ? 20.131 -6.973 -19.772 1.00 83.94 83 LYS A O 1
ATOM 659 N N . LEU A 1 84 ? 18.207 -5.827 -19.792 1.00 83.12 84 LEU A N 1
ATOM 660 C CA . LEU A 1 84 ? 18.820 -4.526 -19.521 1.00 83.12 84 LEU A CA 1
ATOM 661 C C . LEU A 1 84 ? 19.569 -4.503 -18.185 1.00 83.12 84 LEU A C 1
ATOM 663 O O . LEU A 1 84 ? 20.642 -3.906 -18.109 1.00 83.12 84 LEU A O 1
ATOM 667 N N . ASN A 1 85 ? 19.050 -5.179 -17.156 1.00 76.00 85 ASN A N 1
ATOM 668 C CA . ASN A 1 85 ? 19.735 -5.315 -15.872 1.00 76.00 85 ASN A CA 1
ATOM 669 C C . ASN A 1 85 ? 21.011 -6.168 -15.957 1.00 76.00 85 ASN A C 1
ATOM 671 O O . ASN A 1 85 ? 21.961 -5.902 -15.231 1.00 76.00 85 ASN A O 1
ATOM 675 N N . ALA A 1 86 ? 21.049 -7.177 -16.831 1.00 77.56 86 ALA A N 1
ATOM 676 C CA . ALA A 1 86 ? 22.257 -7.966 -17.068 1.00 77.56 86 ALA A CA 1
ATOM 677 C C . ALA A 1 86 ? 23.323 -7.173 -17.845 1.00 77.56 86 ALA A C 1
ATOM 679 O O . ALA A 1 86 ? 24.511 -7.272 -17.538 1.00 77.56 86 ALA A O 1
ATOM 680 N N . ASP A 1 87 ? 22.896 -6.365 -18.819 1.00 75.69 87 ASP A N 1
ATOM 681 C CA . ASP A 1 87 ? 23.790 -5.621 -19.714 1.00 75.69 87 ASP A CA 1
ATOM 682 C C . ASP A 1 87 ? 24.415 -4.386 -19.049 1.00 75.69 87 ASP A C 1
ATOM 684 O O . ASP A 1 87 ? 25.538 -3.985 -19.364 1.00 75.69 87 ASP A O 1
ATOM 688 N N . THR A 1 88 ? 23.708 -3.761 -18.108 1.00 63.34 88 THR A N 1
ATOM 689 C CA . THR A 1 88 ? 24.204 -2.568 -17.420 1.00 63.34 88 THR A CA 1
ATOM 690 C C . THR A 1 88 ? 24.778 -2.932 -16.058 1.00 63.34 88 THR A C 1
ATOM 692 O O . THR A 1 88 ? 24.090 -3.411 -15.166 1.00 63.34 88 THR A O 1
ATOM 695 N N . LYS A 1 89 ? 26.058 -2.604 -15.833 1.00 61.25 89 LYS A N 1
ATOM 696 C CA . LYS A 1 89 ? 26.691 -2.753 -14.508 1.00 61.25 89 LYS A CA 1
ATOM 697 C C . LYS A 1 89 ? 26.000 -1.931 -13.407 1.00 61.25 89 LYS A C 1
ATOM 699 O O . LYS A 1 89 ? 26.312 -2.128 -12.235 1.00 61.25 89 LYS A O 1
ATOM 704 N N . ARG A 1 90 ? 25.115 -0.995 -13.777 1.00 56.28 90 ARG A N 1
ATOM 705 C CA . ARG A 1 90 ? 24.313 -0.135 -12.899 1.00 56.28 90 ARG A CA 1
ATOM 706 C C . ARG A 1 90 ? 23.068 0.362 -13.648 1.00 56.28 90 ARG A C 1
ATOM 708 O O . ARG A 1 90 ? 23.069 1.497 -14.117 1.00 56.28 90 ARG A O 1
ATOM 715 N N . VAL A 1 91 ? 21.996 -0.430 -13.759 1.00 57.84 91 VAL A N 1
ATOM 716 C CA . VAL A 1 91 ? 20.682 0.234 -13.837 1.00 57.84 91 VAL A CA 1
ATOM 717 C C . VAL A 1 91 ? 20.531 0.949 -12.504 1.00 57.84 91 VAL A C 1
ATOM 719 O O . VAL A 1 91 ? 20.512 0.298 -11.457 1.00 57.84 91 VAL A O 1
ATOM 722 N N . GLU A 1 92 ? 20.465 2.277 -12.510 1.00 61.25 92 GLU A N 1
ATOM 723 C CA . GLU A 1 92 ? 20.023 2.980 -11.316 1.00 61.25 92 GLU A CA 1
ATOM 724 C C . GLU A 1 92 ? 18.585 2.545 -11.038 1.00 61.25 92 GLU A C 1
ATOM 726 O O . GLU A 1 92 ? 17.632 2.926 -11.719 1.00 61.25 92 GLU A O 1
ATOM 731 N N . VAL A 1 93 ? 18.443 1.681 -10.034 1.00 58.12 93 VAL A N 1
ATOM 732 C CA . VAL A 1 93 ? 17.192 1.021 -9.640 1.00 58.12 93 VAL A CA 1
ATOM 733 C C . VAL A 1 93 ? 16.094 2.054 -9.324 1.00 58.12 93 VAL A C 1
ATOM 735 O O . VAL A 1 93 ? 14.901 1.750 -9.362 1.00 58.12 93 VAL A O 1
ATOM 738 N N . SER A 1 94 ? 16.480 3.311 -9.070 1.00 60.41 94 SER A N 1
ATOM 739 C CA . SER A 1 94 ? 15.589 4.455 -8.880 1.00 60.41 94 SER A CA 1
ATOM 740 C C . SER A 1 94 ? 14.734 4.749 -10.118 1.00 60.41 94 SER A C 1
ATOM 742 O O . SER A 1 94 ? 13.656 5.309 -9.969 1.00 60.41 94 SER A O 1
ATOM 744 N N . GLY A 1 95 ? 15.125 4.354 -11.332 1.00 61.59 95 GLY A N 1
ATOM 745 C CA . GLY A 1 95 ? 14.254 4.425 -12.513 1.00 61.59 95 GLY A CA 1
ATOM 746 C C . GLY A 1 95 ? 13.171 3.348 -12.518 1.00 61.59 95 GLY A C 1
ATOM 747 O O . GLY A 1 95 ? 12.049 3.574 -12.976 1.00 61.59 95 GLY A O 1
ATOM 748 N N . CYS A 1 96 ? 13.475 2.194 -11.930 1.00 68.06 96 CYS A N 1
ATOM 749 C CA . CYS A 1 96 ? 12.631 1.020 -12.029 1.00 68.06 96 CYS A CA 1
ATOM 750 C C . CYS A 1 96 ? 11.425 1.048 -11.082 1.00 68.06 96 CYS A C 1
ATOM 752 O O . CYS A 1 96 ? 10.449 0.362 -11.359 1.00 68.06 96 CYS A O 1
ATOM 754 N N . HIS A 1 97 ? 11.428 1.845 -10.004 1.00 67.50 97 HIS A N 1
ATOM 755 C CA . HIS A 1 97 ? 10.314 1.846 -9.039 1.00 67.50 97 HIS A CA 1
ATOM 756 C C . HIS A 1 97 ? 8.954 2.186 -9.670 1.00 67.50 97 HIS A C 1
ATOM 758 O O . HIS A 1 97 ? 7.958 1.577 -9.296 1.00 67.50 97 HIS A O 1
ATOM 764 N N . ARG A 1 98 ? 8.893 3.118 -10.638 1.00 67.25 98 ARG A N 1
ATOM 765 C CA . ARG A 1 98 ? 7.636 3.433 -11.347 1.00 67.25 98 ARG A CA 1
ATOM 766 C C . ARG A 1 98 ? 7.224 2.302 -12.272 1.00 67.25 98 ARG A C 1
ATOM 768 O O . ARG A 1 98 ? 6.069 1.917 -12.264 1.00 67.25 98 ARG A O 1
ATOM 775 N N . ILE A 1 99 ? 8.178 1.736 -13.008 1.00 73.88 99 ILE A N 1
ATOM 776 C CA . ILE A 1 99 ? 7.913 0.604 -13.900 1.00 73.88 99 ILE A CA 1
ATOM 777 C C . ILE A 1 99 ? 7.405 -0.602 -13.096 1.00 73.88 99 ILE A C 1
ATOM 779 O O . ILE A 1 99 ? 6.456 -1.257 -13.508 1.00 73.88 99 ILE A O 1
ATOM 783 N N . PHE A 1 100 ? 8.007 -0.885 -11.938 1.00 72.62 100 PHE A N 1
ATOM 784 C CA . PHE A 1 100 ? 7.586 -1.980 -11.068 1.00 72.62 100 PHE A CA 1
ATOM 785 C C . PHE A 1 100 ? 6.284 -1.689 -10.327 1.00 72.62 100 PHE A C 1
ATOM 787 O O . PHE A 1 100 ? 5.485 -2.605 -10.166 1.00 72.62 100 PHE A O 1
ATOM 794 N N . GLY A 1 101 ? 6.048 -0.440 -9.915 1.00 71.69 101 GLY A N 1
ATOM 795 C CA . GLY A 1 101 ? 4.752 -0.008 -9.393 1.00 71.69 101 GLY A CA 1
ATOM 796 C C . GLY A 1 101 ? 3.646 -0.240 -10.420 1.00 71.69 101 GLY A C 1
ATOM 797 O O . GLY A 1 101 ? 2.665 -0.906 -10.120 1.00 71.69 101 GLY A O 1
ATOM 798 N N . ASP A 1 102 ? 3.870 0.187 -11.660 1.00 72.88 102 ASP A N 1
ATOM 799 C CA . ASP A 1 102 ? 2.943 -0.016 -12.773 1.00 72.88 102 ASP A CA 1
ATOM 800 C C . ASP A 1 102 ? 2.724 -1.497 -13.103 1.00 72.88 102 ASP A C 1
ATOM 802 O O . ASP A 1 102 ? 1.592 -1.936 -13.289 1.00 72.88 102 ASP A O 1
ATOM 806 N N . LEU A 1 103 ? 3.798 -2.294 -13.157 1.00 72.56 103 LEU A N 1
ATOM 807 C CA . LEU A 1 103 ? 3.707 -3.744 -13.365 1.00 72.56 103 LEU A CA 1
ATOM 808 C C . LEU A 1 103 ? 2.909 -4.432 -12.253 1.00 72.56 103 LEU A C 1
ATOM 810 O O . LEU A 1 103 ? 2.207 -5.411 -12.513 1.00 72.56 103 LEU A O 1
ATOM 814 N N . ALA A 1 104 ? 3.032 -3.936 -11.023 1.00 72.12 104 ALA A N 1
ATOM 815 C CA . ALA A 1 104 ? 2.269 -4.441 -9.900 1.00 72.12 104 ALA A CA 1
ATOM 816 C C . ALA A 1 104 ? 0.798 -4.006 -9.950 1.00 72.12 104 ALA A C 1
ATOM 818 O O . ALA A 1 104 ? -0.047 -4.767 -9.495 1.00 72.12 104 ALA A O 1
ATOM 819 N N . GLU A 1 105 ? 0.467 -2.848 -10.524 1.00 74.25 105 GLU A N 1
ATOM 820 C CA . GLU A 1 105 ? -0.925 -2.413 -10.710 1.00 74.25 105 GLU A CA 1
ATOM 821 C C . GLU A 1 105 ? -1.660 -3.172 -11.829 1.00 74.25 105 GLU A C 1
ATOM 823 O O . GLU A 1 105 ? -2.854 -3.420 -11.691 1.00 74.25 105 GLU A O 1
ATOM 828 N N . ASP A 1 106 ? -0.972 -3.564 -12.910 1.00 68.31 106 ASP A N 1
ATOM 829 C CA . ASP A 1 106 ? -1.619 -4.112 -14.115 1.00 68.31 106 ASP A CA 1
ATOM 830 C C . ASP A 1 106 ? -2.187 -5.532 -13.952 1.00 68.31 106 ASP A C 1
ATOM 832 O O . ASP A 1 106 ? -3.313 -5.788 -14.375 1.00 68.31 106 ASP A O 1
ATOM 836 N N . ALA A 1 107 ? -1.414 -6.498 -13.438 1.00 60.38 107 ALA A N 1
ATOM 837 C CA . ALA A 1 107 ? -1.894 -7.887 -13.455 1.00 60.38 107 ALA A CA 1
ATOM 838 C C . ALA A 1 107 ? -1.275 -8.832 -12.430 1.00 60.38 107 ALA A C 1
ATOM 840 O O . ALA A 1 107 ? -1.950 -9.765 -12.004 1.00 60.38 107 ALA A O 1
ATOM 841 N N . LEU A 1 108 ? 0.003 -8.693 -12.067 1.00 74.62 108 LEU A N 1
ATOM 842 C CA . LEU A 1 108 ? 0.678 -9.726 -11.272 1.00 74.62 108 LEU A CA 1
ATOM 843 C C . LEU A 1 108 ? 1.686 -9.085 -10.311 1.00 74.62 108 LEU A C 1
ATOM 845 O O . LEU A 1 108 ? 2.892 -9.277 -10.501 1.00 74.62 108 LEU A O 1
ATOM 849 N N . PRO A 1 109 ? 1.218 -8.369 -9.263 1.00 80.50 109 PRO A N 1
ATOM 850 C CA . PRO A 1 109 ? 2.090 -7.864 -8.205 1.00 80.50 109 PRO A CA 1
ATOM 851 C C . PRO A 1 109 ? 3.079 -8.932 -7.734 1.00 80.50 109 PRO A C 1
ATOM 853 O O . PRO A 1 109 ? 4.268 -8.664 -7.608 1.00 80.50 109 PRO A O 1
ATOM 856 N N . ARG A 1 110 ? 2.611 -10.181 -7.607 1.00 81.88 110 ARG A N 1
ATOM 857 C CA . ARG A 1 110 ? 3.450 -11.321 -7.247 1.00 81.88 110 ARG A CA 1
ATOM 858 C C . ARG A 1 110 ? 4.596 -11.562 -8.230 1.00 81.88 110 ARG A C 1
ATOM 860 O O . ARG A 1 110 ? 5.730 -11.650 -7.794 1.00 81.88 110 ARG A O 1
ATOM 867 N N . ARG A 1 111 ? 4.353 -11.588 -9.548 1.00 80.31 111 ARG A N 1
ATOM 868 C CA . ARG A 1 111 ? 5.432 -11.791 -10.542 1.00 80.31 111 ARG A CA 1
ATOM 869 C C . ARG A 1 111 ? 6.422 -10.626 -10.557 1.00 80.31 111 ARG A C 1
ATOM 871 O O . ARG A 1 111 ? 7.618 -10.859 -10.713 1.00 80.31 111 ARG A O 1
ATOM 878 N N . ALA A 1 112 ? 5.949 -9.392 -10.358 1.00 79.00 112 ALA A N 1
ATOM 879 C CA . ALA A 1 112 ? 6.824 -8.231 -10.183 1.00 79.00 112 ALA A CA 1
ATOM 880 C C . ALA A 1 112 ? 7.685 -8.356 -8.925 1.00 79.00 112 ALA A C 1
ATOM 882 O O . ALA A 1 112 ? 8.896 -8.140 -8.977 1.00 79.00 112 ALA A O 1
ATOM 883 N N . GLY A 1 113 ? 7.072 -8.775 -7.823 1.00 81.56 113 GLY A N 1
ATOM 884 C CA . GLY A 1 113 ? 7.745 -9.080 -6.575 1.00 81.56 113 GLY A CA 1
ATOM 885 C C . GLY A 1 113 ? 8.801 -10.173 -6.721 1.00 81.56 113 GLY A C 1
ATOM 886 O O . GLY A 1 113 ? 9.954 -9.957 -6.359 1.00 81.56 113 GLY A O 1
ATOM 887 N N . ASP A 1 114 ? 8.441 -11.318 -7.293 1.00 82.69 114 ASP A N 1
ATOM 888 C CA . ASP A 1 114 ? 9.340 -12.461 -7.474 1.00 82.69 114 ASP A CA 1
ATOM 889 C C . ASP A 1 114 ? 10.529 -12.080 -8.365 1.00 82.69 114 ASP A C 1
ATOM 891 O O . ASP A 1 114 ? 11.671 -12.448 -8.089 1.00 82.69 114 ASP A O 1
ATOM 895 N N . PHE A 1 115 ? 10.298 -11.269 -9.403 1.00 78.00 115 PHE A N 1
ATOM 896 C CA . PHE A 1 115 ? 11.376 -10.721 -10.218 1.00 78.00 115 PHE A CA 1
ATOM 897 C C . PHE A 1 115 ? 12.331 -9.847 -9.393 1.00 78.00 115 PHE A C 1
ATOM 899 O O . PHE A 1 115 ? 13.543 -10.073 -9.415 1.00 78.00 115 PHE A O 1
ATOM 906 N N . LEU A 1 116 ? 11.799 -8.883 -8.635 1.00 77.81 116 LEU A N 1
ATOM 907 C CA . LEU A 1 116 ? 12.592 -8.020 -7.753 1.00 77.81 116 LEU A CA 1
ATOM 908 C C . LEU A 1 116 ? 13.403 -8.839 -6.744 1.00 77.81 116 LEU A C 1
ATOM 910 O O . LEU A 1 116 ? 14.590 -8.578 -6.544 1.00 77.81 116 LEU A O 1
ATOM 914 N N . ALA A 1 117 ? 12.772 -9.835 -6.128 1.00 79.19 117 ALA A N 1
ATOM 915 C CA . ALA A 1 117 ? 13.367 -10.625 -5.066 1.00 79.19 117 ALA A CA 1
ATOM 916 C C . ALA A 1 117 ? 14.462 -11.575 -5.576 1.00 79.19 117 ALA A C 1
ATOM 918 O O . ALA A 1 117 ? 15.501 -11.712 -4.924 1.00 79.19 117 ALA A O 1
ATOM 919 N N . LEU A 1 118 ? 14.244 -12.208 -6.735 1.00 79.75 118 LEU A N 1
ATOM 920 C CA . LEU A 1 118 ? 15.115 -13.258 -7.272 1.00 79.75 118 LEU A CA 1
ATOM 921 C C . LEU A 1 118 ? 16.184 -12.750 -8.242 1.00 79.75 118 LEU A C 1
ATOM 923 O O . LEU A 1 118 ? 17.182 -13.440 -8.447 1.00 79.75 118 LEU A O 1
ATOM 927 N N . LYS A 1 119 ? 15.969 -11.607 -8.906 1.00 80.25 119 LYS A N 1
ATOM 928 C CA . LYS A 1 119 ? 16.825 -11.163 -10.022 1.00 80.25 119 LYS A CA 1
ATOM 929 C C . LYS A 1 119 ? 17.602 -9.886 -9.747 1.00 80.25 119 LYS A C 1
ATOM 931 O O . LYS A 1 119 ? 18.588 -9.645 -10.440 1.00 80.25 119 LYS A O 1
ATOM 936 N N . LEU A 1 120 ? 17.207 -9.092 -8.751 1.00 76.31 120 LEU A N 1
ATOM 937 C CA . LEU A 1 120 ? 17.962 -7.902 -8.373 1.00 76.31 120 LEU A CA 1
ATOM 938 C C . LEU A 1 120 ? 18.869 -8.172 -7.162 1.00 76.31 120 LEU A C 1
ATOM 940 O O . LEU A 1 120 ? 18.419 -8.764 -6.170 1.00 76.31 120 LEU A O 1
ATOM 944 N N . PRO A 1 121 ? 20.129 -7.695 -7.197 1.00 77.94 121 PRO A N 1
ATOM 945 C CA . PRO A 1 121 ? 20.972 -7.650 -6.012 1.00 77.94 121 PRO A CA 1
ATOM 946 C C . PRO A 1 121 ? 20.277 -6.904 -4.871 1.00 77.94 121 PRO A C 1
ATOM 948 O O . PRO A 1 121 ? 19.497 -5.972 -5.094 1.00 77.94 121 PRO A O 1
ATOM 951 N N . GLN A 1 122 ? 20.573 -7.308 -3.638 1.00 79.00 122 GLN A N 1
ATOM 952 C CA . GLN A 1 122 ? 20.094 -6.597 -2.455 1.00 79.00 122 GLN A CA 1
ATOM 953 C C . GLN A 1 122 ? 20.581 -5.146 -2.495 1.00 79.00 122 GLN A C 1
ATOM 955 O O . GLN A 1 122 ? 21.765 -4.876 -2.693 1.00 79.00 122 GLN A O 1
ATOM 960 N N . SER A 1 123 ? 19.641 -4.214 -2.371 1.00 78.94 123 SER A N 1
ATOM 961 C CA . SER A 1 123 ? 19.901 -2.778 -2.349 1.00 78.94 123 SER A CA 1
ATOM 962 C C . SER A 1 123 ? 18.695 -2.060 -1.737 1.00 78.94 123 SER A C 1
ATOM 964 O O . SER A 1 123 ? 17.569 -2.530 -1.926 1.00 78.94 123 SER A O 1
ATOM 966 N N . PRO A 1 124 ? 18.879 -0.883 -1.110 1.00 80.38 124 PRO A N 1
ATOM 967 C CA . PRO A 1 124 ? 17.765 -0.117 -0.543 1.00 80.38 124 PRO A CA 1
ATOM 968 C C . PRO A 1 124 ? 16.630 0.149 -1.540 1.00 80.38 124 PRO A C 1
ATOM 970 O O . PRO A 1 124 ? 15.459 0.205 -1.177 1.00 80.38 124 PRO A O 1
ATOM 973 N N . VAL A 1 125 ? 16.963 0.287 -2.826 1.00 75.50 125 VAL A N 1
ATOM 974 C CA . VAL A 1 125 ? 15.968 0.561 -3.862 1.00 75.50 125 VAL A CA 1
ATOM 975 C C . VAL A 1 125 ? 15.181 -0.687 -4.259 1.00 75.50 125 VAL A C 1
ATOM 977 O O . VAL A 1 125 ? 13.971 -0.592 -4.472 1.00 75.50 125 VAL A O 1
ATOM 980 N N . ARG A 1 126 ? 15.829 -1.860 -4.337 1.00 80.25 126 ARG A N 1
ATOM 981 C CA . ARG A 1 126 ? 15.111 -3.135 -4.489 1.00 80.25 126 ARG A CA 1
ATOM 982 C C . ARG A 1 126 ? 14.109 -3.281 -3.349 1.00 80.25 126 ARG A C 1
ATOM 984 O O . ARG A 1 126 ? 12.945 -3.585 -3.593 1.00 80.25 126 ARG A O 1
ATOM 991 N N . ASP A 1 127 ? 14.554 -3.013 -2.130 1.00 83.25 127 ASP A N 1
ATOM 992 C CA . ASP A 1 127 ? 13.742 -3.189 -0.935 1.00 83.25 127 ASP A CA 1
ATOM 993 C C . ASP A 1 127 ? 12.548 -2.220 -0.915 1.00 83.25 127 ASP A C 1
ATOM 995 O O . ASP A 1 127 ? 11.412 -2.615 -0.643 1.00 83.25 127 ASP A O 1
ATOM 999 N N . GLN A 1 128 ? 12.767 -0.966 -1.32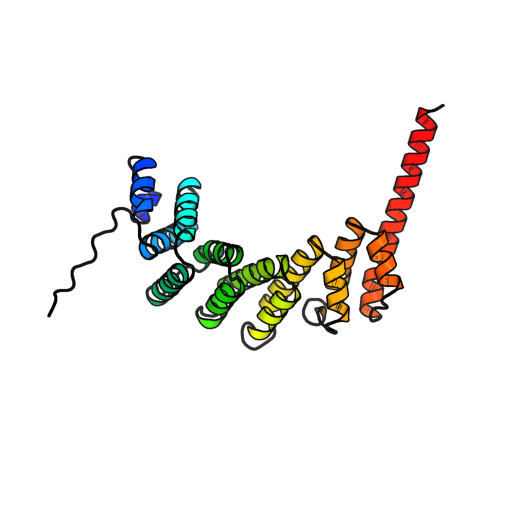3 1.00 82.12 128 GLN A N 1
ATOM 1000 C CA . GLN A 1 128 ? 11.699 0.010 -1.533 1.00 82.12 128 GLN A CA 1
ATOM 1001 C C . GLN A 1 128 ? 10.700 -0.442 -2.611 1.00 82.12 128 GLN A C 1
ATOM 1003 O O . GLN A 1 128 ? 9.489 -0.298 -2.422 1.00 82.12 128 GLN A O 1
ATOM 1008 N N . ALA A 1 129 ? 11.178 -0.990 -3.732 1.00 81.62 129 ALA A N 1
ATOM 1009 C CA . ALA A 1 129 ? 10.321 -1.493 -4.804 1.00 81.62 129 ALA A CA 1
ATOM 1010 C C . ALA A 1 129 ? 9.470 -2.680 -4.330 1.00 81.62 129 ALA A C 1
ATOM 1012 O O . ALA A 1 129 ? 8.264 -2.701 -4.569 1.00 81.62 129 ALA A O 1
ATOM 1013 N N . MET A 1 130 ? 10.064 -3.615 -3.585 1.00 85.12 130 MET A N 1
ATOM 1014 C CA . MET A 1 130 ? 9.346 -4.722 -2.948 1.00 85.12 130 MET A CA 1
ATOM 1015 C C . MET A 1 130 ? 8.279 -4.216 -1.965 1.00 85.12 130 MET A C 1
ATOM 1017 O O . MET A 1 130 ? 7.156 -4.718 -1.968 1.00 85.12 130 MET A O 1
ATOM 1021 N N . GLY A 1 131 ? 8.573 -3.173 -1.180 1.00 87.06 131 GLY A N 1
ATOM 1022 C CA . GLY A 1 131 ? 7.575 -2.510 -0.334 1.00 87.06 131 GLY A CA 1
ATOM 1023 C C . GLY A 1 131 ? 6.423 -1.880 -1.125 1.00 87.06 131 GLY A C 1
ATOM 1024 O O . GLY A 1 131 ? 5.273 -1.922 -0.684 1.00 87.06 131 GLY A O 1
ATOM 1025 N N . GLY A 1 132 ? 6.705 -1.340 -2.314 1.00 86.94 132 GLY A N 1
ATOM 1026 C CA . GLY A 1 132 ? 5.689 -0.866 -3.258 1.00 86.94 132 GLY A CA 1
ATOM 1027 C C . GLY A 1 132 ? 4.788 -1.994 -3.765 1.00 86.94 132 GLY A C 1
ATOM 1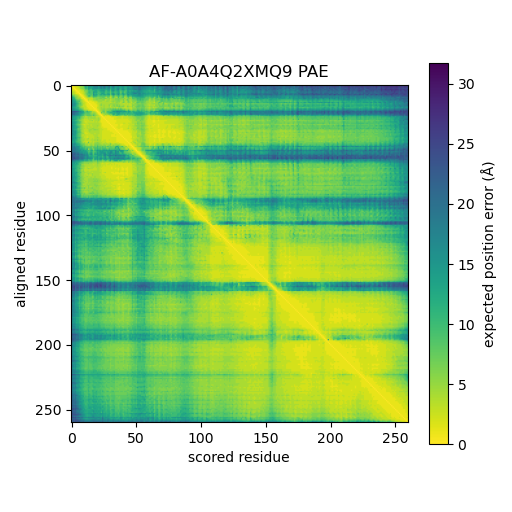028 O O . GLY A 1 132 ? 3.565 -1.863 -3.710 1.00 86.94 132 GLY A O 1
ATOM 1029 N N . VAL A 1 133 ? 5.380 -3.119 -4.175 1.00 87.88 133 VAL A N 1
ATOM 1030 C CA . VAL A 1 133 ? 4.646 -4.321 -4.603 1.00 87.88 133 VAL A CA 1
ATOM 1031 C C . VAL A 1 133 ? 3.738 -4.836 -3.488 1.00 87.88 133 VAL A C 1
ATOM 1033 O O . VAL A 1 133 ? 2.542 -5.005 -3.714 1.00 87.88 133 VAL A O 1
ATOM 1036 N N . ALA A 1 134 ? 4.265 -5.011 -2.272 1.00 90.94 134 ALA A N 1
ATOM 1037 C CA . ALA A 1 134 ? 3.478 -5.483 -1.134 1.00 90.94 134 ALA A CA 1
ATOM 1038 C C . ALA A 1 134 ? 2.309 -4.546 -0.805 1.00 90.94 134 ALA A C 1
ATOM 1040 O O . ALA A 1 134 ? 1.213 -5.003 -0.491 1.00 90.94 134 ALA A O 1
ATOM 1041 N N . ARG A 1 135 ? 2.505 -3.227 -0.922 1.00 90.81 135 ARG A N 1
ATOM 1042 C CA . ARG A 1 135 ? 1.427 -2.248 -0.736 1.00 90.81 135 ARG A CA 1
ATOM 1043 C C . ARG A 1 135 ? 0.327 -2.402 -1.784 1.00 90.81 135 ARG A C 1
ATOM 1045 O O . ARG A 1 135 ? -0.843 -2.273 -1.443 1.00 90.81 135 ARG A O 1
ATOM 1052 N N . ILE A 1 136 ? 0.690 -2.663 -3.039 1.00 89.25 136 ILE A N 1
ATOM 1053 C CA . ILE A 1 136 ? -0.278 -2.887 -4.119 1.00 89.25 136 ILE A CA 1
ATOM 1054 C C . ILE A 1 136 ? -1.023 -4.205 -3.899 1.00 89.25 136 ILE A C 1
ATOM 1056 O O . ILE A 1 136 ? -2.249 -4.202 -3.951 1.00 89.25 136 ILE A O 1
ATOM 1060 N N . MET A 1 137 ? -0.318 -5.286 -3.548 1.00 90.38 137 MET A N 1
ATOM 1061 C CA . MET A 1 137 ? -0.938 -6.561 -3.156 1.00 90.38 137 MET A CA 1
ATOM 1062 C C . MET A 1 137 ? -1.937 -6.375 -2.015 1.00 90.38 137 MET A C 1
ATOM 1064 O O . MET A 1 137 ? -3.053 -6.877 -2.074 1.00 90.38 137 MET A O 1
ATOM 1068 N N . ALA A 1 138 ? -1.574 -5.585 -1.005 1.00 93.56 138 ALA A N 1
ATOM 1069 C CA . ALA A 1 138 ? -2.418 -5.350 0.158 1.00 93.56 138 ALA A CA 1
ATOM 1070 C C . ALA A 1 138 ? -3.709 -4.573 -0.148 1.00 93.56 138 ALA A C 1
ATOM 1072 O O . ALA A 1 138 ? -4.615 -4.575 0.684 1.00 93.56 138 ALA A O 1
ATOM 1073 N N . LYS A 1 139 ? -3.829 -3.933 -1.324 1.00 89.50 139 LYS A N 1
ATOM 1074 C CA . LYS A 1 139 ? -5.097 -3.333 -1.773 1.00 89.50 139 LYS A CA 1
ATOM 1075 C C . LYS A 1 139 ? -6.153 -4.398 -2.084 1.00 89.50 139 LYS A C 1
ATOM 1077 O O . LYS A 1 139 ? -7.335 -4.126 -1.899 1.00 89.50 139 LYS A O 1
ATOM 1082 N N . THR A 1 140 ? -5.744 -5.573 -2.565 1.00 89.56 140 THR A N 1
ATOM 1083 C CA . THR A 1 140 ? -6.650 -6.673 -2.934 1.00 89.56 140 THR A CA 1
ATOM 1084 C C . THR A 1 140 ? -6.674 -7.775 -1.881 1.00 89.56 140 THR A C 1
ATOM 1086 O O . THR A 1 140 ? -7.747 -8.252 -1.526 1.00 89.56 140 THR A O 1
ATOM 1089 N N . SER A 1 141 ? -5.511 -8.165 -1.356 1.00 91.75 141 SER A N 1
ATOM 1090 C CA . SER A 1 141 ? -5.374 -9.198 -0.330 1.00 91.75 141 SER A CA 1
ATOM 1091 C C . SER A 1 141 ? -4.166 -8.916 0.564 1.00 91.75 141 SER A C 1
ATOM 1093 O O . SER A 1 141 ? -3.012 -9.122 0.183 1.00 91.75 141 SER A O 1
ATOM 1095 N N . LEU A 1 142 ? -4.428 -8.455 1.793 1.00 93.50 142 LEU A N 1
ATOM 1096 C CA . LEU A 1 142 ? -3.377 -8.276 2.797 1.00 93.50 142 LEU A CA 1
ATOM 1097 C C . LEU A 1 142 ? -2.704 -9.613 3.144 1.00 93.50 142 LEU A C 1
ATOM 1099 O O . LEU A 1 142 ? -1.484 -9.651 3.265 1.00 93.50 142 LEU A O 1
ATOM 1103 N N . GLY A 1 143 ? -3.471 -10.702 3.265 1.00 91.62 143 GLY A N 1
ATOM 1104 C CA . GLY A 1 143 ? -2.930 -12.033 3.560 1.00 91.62 143 GLY A CA 1
ATOM 1105 C C . GLY A 1 143 ? -1.899 -12.479 2.523 1.00 91.62 143 GLY A C 1
ATOM 1106 O O . GLY A 1 143 ? -0.778 -12.821 2.888 1.00 91.62 143 GLY A O 1
ATOM 1107 N N . GLU A 1 144 ? -2.227 -12.358 1.232 1.00 91.62 144 GLU A N 1
ATOM 1108 C CA . GLU A 1 144 ? -1.295 -12.694 0.146 1.00 91.62 144 GLU A CA 1
ATOM 1109 C C . GLU A 1 144 ? -0.059 -11.790 0.130 1.00 91.62 144 GLU A C 1
ATOM 1111 O O . GLU A 1 144 ? 1.048 -12.267 -0.122 1.00 91.62 144 GLU A O 1
ATOM 1116 N N . ALA A 1 145 ? -0.223 -10.491 0.401 1.00 92.62 145 ALA A N 1
ATOM 1117 C CA . ALA A 1 145 ? 0.900 -9.559 0.486 1.00 92.62 145 ALA A CA 1
ATOM 1118 C C . ALA A 1 145 ? 1.892 -9.968 1.585 1.00 92.62 145 ALA A C 1
ATOM 1120 O O . ALA A 1 145 ? 3.106 -9.908 1.387 1.00 92.62 145 ALA A O 1
ATOM 1121 N N . LEU A 1 146 ? 1.374 -10.390 2.739 1.00 90.94 146 LEU A N 1
ATOM 1122 C CA . LEU A 1 146 ? 2.175 -10.826 3.878 1.00 90.94 146 LEU A CA 1
ATOM 1123 C C . LEU A 1 146 ? 2.838 -12.177 3.624 1.00 90.94 146 LEU A C 1
ATOM 1125 O O . LEU A 1 146 ? 4.031 -12.302 3.878 1.00 90.94 146 LEU A O 1
ATOM 1129 N N . ASP A 1 147 ? 2.108 -13.139 3.059 1.00 90.69 147 ASP A N 1
ATOM 1130 C CA . ASP A 1 147 ? 2.663 -14.447 2.684 1.00 90.69 147 ASP A CA 1
ATOM 1131 C C . ASP A 1 147 ? 3.798 -14.287 1.670 1.00 90.69 147 ASP A C 1
ATOM 1133 O O . ASP A 1 147 ? 4.833 -14.950 1.753 1.00 90.69 147 ASP A O 1
ATOM 1137 N N . TRP A 1 148 ? 3.633 -13.359 0.726 1.00 90.56 148 TRP A N 1
ATOM 1138 C CA . TRP A 1 148 ? 4.673 -13.027 -0.234 1.00 90.5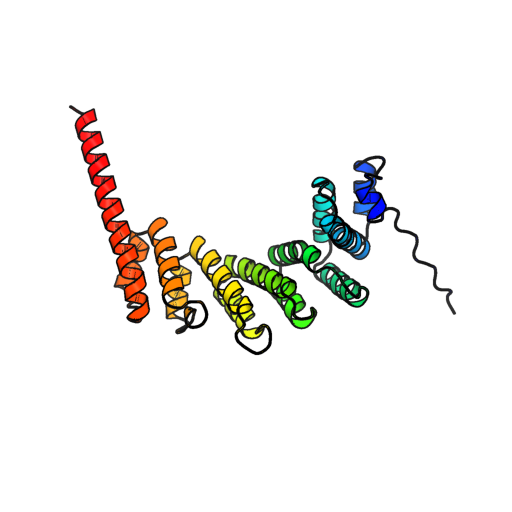6 148 TRP A CA 1
ATOM 1139 C C . TRP A 1 148 ? 5.897 -12.379 0.427 1.00 90.56 148 TRP A C 1
ATOM 1141 O O . TRP A 1 148 ? 7.020 -12.772 0.109 1.00 90.56 148 TRP A O 1
ATOM 1151 N N . LEU A 1 149 ? 5.705 -11.434 1.355 1.00 89.44 149 LEU A N 1
ATOM 1152 C CA . LEU A 1 149 ? 6.806 -10.825 2.111 1.00 89.44 149 LEU A CA 1
ATOM 1153 C C . LEU A 1 149 ? 7.564 -11.860 2.957 1.00 89.44 149 LEU A C 1
ATOM 1155 O O . LEU A 1 149 ? 8.794 -11.825 2.997 1.00 89.44 149 LEU A O 1
ATOM 1159 N N . ASP A 1 150 ? 6.851 -12.794 3.585 1.00 86.38 150 ASP A N 1
ATOM 1160 C CA . ASP A 1 150 ? 7.438 -13.840 4.430 1.00 86.38 150 ASP A CA 1
ATOM 1161 C C . ASP A 1 150 ? 8.242 -14.854 3.614 1.00 86.38 150 ASP A C 1
ATOM 1163 O O . ASP A 1 150 ? 9.315 -15.285 4.039 1.00 86.38 150 ASP A O 1
ATOM 1167 N N . ALA A 1 151 ? 7.770 -15.181 2.408 1.00 87.06 151 ALA A N 1
ATOM 1168 C CA . ALA A 1 151 ? 8.478 -16.058 1.479 1.00 87.06 151 ALA A CA 1
ATOM 1169 C C . ALA A 1 151 ? 9.767 -15.434 0.912 1.00 87.06 151 ALA A C 1
ATOM 1171 O O . ALA A 1 151 ? 10.664 -16.161 0.487 1.00 87.06 151 ALA A O 1
ATOM 1172 N N . HIS A 1 152 ? 9.882 -14.102 0.906 1.00 83.56 152 HIS A N 1
ATOM 1173 C CA . HIS A 1 152 ? 10.969 -13.374 0.244 1.00 83.56 152 HIS A CA 1
ATOM 1174 C C . HIS A 1 152 ? 11.873 -12.608 1.213 1.00 83.56 152 HIS A C 1
ATOM 1176 O O . HIS A 1 152 ? 12.388 -11.550 0.839 1.00 83.56 152 HIS A O 1
ATOM 1182 N N . GLN A 1 153 ? 12.086 -13.150 2.426 1.00 69.50 153 GLN A N 1
ATOM 1183 C CA . GLN A 1 153 ? 12.912 -12.548 3.483 1.00 69.50 153 GLN A CA 1
ATOM 1184 C C . GLN A 1 153 ? 14.107 -11.782 2.914 1.00 69.50 153 GLN A C 1
ATOM 1186 O O . GLN A 1 153 ? 14.986 -12.324 2.235 1.00 69.50 153 GLN A O 1
ATOM 1191 N N . PHE A 1 154 ? 14.132 -10.489 3.192 1.00 67.56 154 PHE A N 1
ATOM 1192 C CA . PHE A 1 154 ? 15.105 -9.588 2.623 1.00 67.56 154 PHE A CA 1
ATOM 1193 C C . PHE A 1 154 ? 16.414 -9.792 3.411 1.00 67.56 154 PHE A C 1
ATOM 1195 O O . PHE A 1 154 ? 16.534 -9.392 4.564 1.00 67.56 154 PHE A O 1
ATOM 1202 N N . GLY A 1 155 ? 17.396 -10.493 2.838 1.00 52.91 155 GLY A N 1
ATOM 1203 C CA . GLY A 1 155 ? 18.722 -10.610 3.467 1.00 52.91 155 GLY A CA 1
ATOM 1204 C C . GLY A 1 155 ? 18.918 -11.727 4.498 1.00 52.91 155 GLY A C 1
ATOM 1205 O O . GLY A 1 155 ? 19.943 -11.727 5.174 1.00 52.91 155 GLY A O 1
ATOM 1206 N N . GLY A 1 156 ? 18.001 -12.695 4.626 1.00 49.22 156 GLY A N 1
ATOM 1207 C CA . GLY A 1 156 ? 18.203 -13.895 5.466 1.00 49.22 156 GLY A CA 1
ATOM 1208 C C . GLY A 1 156 ? 18.104 -13.679 6.987 1.00 49.22 156 GLY A C 1
ATOM 1209 O O . GLY A 1 156 ? 18.289 -14.619 7.756 1.00 49.22 156 GLY A O 1
ATOM 1210 N N . LYS A 1 157 ? 17.781 -12.460 7.429 1.00 60.84 157 LYS A N 1
ATOM 1211 C CA . LYS A 1 157 ? 17.276 -12.126 8.770 1.00 60.84 157 LYS A CA 1
ATOM 1212 C C . LYS A 1 157 ? 16.107 -11.162 8.591 1.00 60.84 157 LYS A C 1
ATOM 1214 O O . LYS A 1 157 ? 16.041 -10.494 7.565 1.00 60.84 157 LYS A O 1
ATOM 1219 N N . VAL A 1 158 ? 15.205 -11.069 9.571 1.00 63.78 158 VAL A N 1
ATOM 1220 C CA . VAL A 1 158 ? 14.165 -10.025 9.593 1.00 63.78 158 VAL A CA 1
ATOM 1221 C C . VAL A 1 158 ? 14.864 -8.665 9.541 1.00 63.78 158 VAL A C 1
ATOM 1223 O O . VAL A 1 158 ? 15.381 -8.189 10.551 1.00 63.78 158 VAL A O 1
ATOM 1226 N N . ASN A 1 159 ? 14.963 -8.079 8.350 1.00 73.50 159 ASN A N 1
ATOM 1227 C CA . ASN A 1 159 ? 15.607 -6.792 8.158 1.00 73.50 159 ASN A CA 1
ATOM 1228 C C . ASN A 1 159 ? 14.573 -5.667 8.306 1.00 73.50 159 ASN A C 1
ATOM 1230 O O . ASN A 1 159 ? 13.357 -5.867 8.196 1.00 73.50 159 ASN A O 1
ATOM 1234 N N . TYR A 1 160 ? 15.069 -4.469 8.591 1.00 80.88 160 TYR A N 1
ATOM 1235 C CA . TYR A 1 160 ? 14.254 -3.277 8.805 1.00 80.88 160 TYR A CA 1
ATOM 1236 C C . TYR A 1 160 ? 13.304 -2.999 7.626 1.00 80.88 160 TYR A C 1
ATOM 1238 O O . TYR A 1 160 ? 12.185 -2.512 7.804 1.00 80.88 160 TYR A O 1
ATOM 1246 N N . GLU A 1 161 ? 13.725 -3.351 6.420 1.00 81.19 161 GLU A N 1
ATOM 1247 C CA . GLU A 1 161 ? 13.018 -3.117 5.174 1.00 81.19 161 GLU A CA 1
ATOM 1248 C C . GLU A 1 161 ? 11.800 -4.028 5.011 1.00 81.19 161 GLU A C 1
ATOM 1250 O O . GLU A 1 161 ? 10.725 -3.531 4.674 1.00 81.19 161 GLU A O 1
ATOM 1255 N N . THR A 1 162 ? 11.920 -5.320 5.341 1.00 82.50 162 THR A N 1
ATOM 1256 C CA . THR A 1 162 ? 10.785 -6.261 5.403 1.00 82.50 162 THR A CA 1
ATOM 1257 C C . THR A 1 162 ? 9.722 -5.716 6.346 1.00 82.50 162 THR A C 1
ATOM 1259 O O . THR A 1 162 ? 8.534 -5.683 6.024 1.00 82.50 162 THR A O 1
ATOM 1262 N N . LEU A 1 163 ? 10.158 -5.225 7.508 1.00 85.88 163 LEU A N 1
ATOM 1263 C CA . LEU A 1 163 ? 9.271 -4.653 8.516 1.00 85.88 163 LEU A CA 1
ATOM 1264 C C . LEU A 1 163 ? 8.624 -3.359 8.029 1.00 85.88 163 LEU A C 1
ATOM 1266 O O . LEU A 1 163 ? 7.443 -3.121 8.265 1.00 85.88 163 LEU A O 1
ATOM 1270 N N . SER A 1 164 ? 9.370 -2.512 7.325 1.00 85.94 164 SER A N 1
ATOM 1271 C CA . SER A 1 164 ? 8.840 -1.294 6.708 1.00 85.94 164 SER A CA 1
ATOM 1272 C C . SER A 1 164 ? 7.796 -1.599 5.626 1.00 85.94 164 SER A C 1
ATOM 1274 O O . SER A 1 164 ? 6.720 -0.990 5.607 1.00 85.94 164 SER A O 1
ATOM 1276 N N . ALA A 1 165 ? 8.063 -2.589 4.770 1.00 88.56 165 ALA A N 1
ATOM 1277 C CA . ALA A 1 165 ? 7.143 -3.067 3.742 1.00 88.56 165 ALA A CA 1
ATOM 1278 C C . ALA A 1 165 ? 5.866 -3.658 4.356 1.00 88.56 165 ALA A C 1
ATOM 1280 O O . ALA A 1 165 ? 4.764 -3.275 3.963 1.00 88.56 165 ALA A O 1
ATOM 1281 N N . ARG A 1 166 ? 6.005 -4.512 5.378 1.00 90.81 166 ARG A N 1
ATOM 1282 C CA . ARG A 1 166 ? 4.886 -5.101 6.126 1.00 90.81 166 ARG A CA 1
ATOM 1283 C C . ARG A 1 166 ? 4.018 -4.026 6.779 1.00 90.81 166 ARG A C 1
ATOM 1285 O O . ARG A 1 166 ? 2.810 -4.013 6.563 1.00 90.81 166 ARG A O 1
ATOM 1292 N N . ARG A 1 167 ? 4.620 -3.069 7.497 1.00 90.44 167 ARG A N 1
ATOM 1293 C CA . ARG A 1 167 ? 3.895 -1.921 8.082 1.00 90.44 167 ARG A CA 1
ATOM 1294 C C . ARG A 1 167 ? 3.155 -1.108 7.020 1.00 90.44 167 ARG A C 1
ATOM 1296 O O . ARG A 1 167 ? 2.002 -0.741 7.220 1.00 90.44 167 ARG A O 1
ATOM 1303 N N . SER A 1 168 ? 3.793 -0.861 5.875 1.00 90.38 168 SER A N 1
ATOM 1304 C CA . SER A 1 168 ? 3.171 -0.142 4.757 1.00 90.38 168 SER A CA 1
ATOM 1305 C C . SER A 1 168 ? 1.967 -0.891 4.179 1.00 90.38 168 SER A C 1
ATOM 1307 O O . SER A 1 168 ? 0.945 -0.270 3.896 1.00 90.38 168 SER A O 1
ATOM 1309 N N . ALA A 1 169 ? 2.077 -2.210 4.006 1.00 92.75 169 ALA A N 1
ATOM 1310 C CA . ALA A 1 169 ? 0.999 -3.067 3.518 1.00 92.75 169 ALA A CA 1
ATOM 1311 C C . ALA A 1 169 ? -0.192 -3.084 4.489 1.00 92.75 169 ALA A C 1
ATOM 1313 O O . ALA A 1 169 ? -1.324 -2.841 4.078 1.00 92.75 169 ALA A O 1
ATOM 1314 N N . VAL A 1 170 ? 0.071 -3.276 5.785 1.00 92.75 170 VAL A N 1
ATOM 1315 C CA . VAL A 1 170 ? -0.952 -3.253 6.844 1.00 92.75 170 VAL A CA 1
ATOM 1316 C C . VAL A 1 170 ? -1.649 -1.897 6.901 1.00 92.75 170 VAL A C 1
ATOM 1318 O O . VAL A 1 170 ? -2.875 -1.844 6.886 1.00 92.75 170 VAL A O 1
ATOM 1321 N N . SER A 1 171 ? -0.891 -0.796 6.914 1.00 92.56 171 SER A N 1
ATOM 1322 C CA . SER A 1 171 ? -1.455 0.559 6.934 1.00 92.56 171 SER A CA 1
ATOM 1323 C C . SER A 1 171 ? -2.331 0.832 5.706 1.00 92.56 171 SER A C 1
ATOM 1325 O O . SER A 1 171 ? -3.434 1.368 5.838 1.00 92.56 171 SER A O 1
ATOM 1327 N N . GLN A 1 172 ? -1.897 0.393 4.519 1.00 93.94 172 GLN A N 1
ATOM 1328 C CA . GLN A 1 172 ? -2.687 0.516 3.294 1.00 93.94 172 GLN A CA 1
ATOM 1329 C C . GLN A 1 172 ? -3.991 -0.282 3.381 1.00 93.94 172 GLN A C 1
ATOM 1331 O O . GLN A 1 172 ? -5.057 0.255 3.069 1.00 93.94 172 GLN A O 1
ATOM 1336 N N . ALA A 1 173 ? -3.930 -1.536 3.824 1.00 94.56 173 ALA A N 1
ATOM 1337 C CA . ALA A 1 173 ? -5.113 -2.374 3.971 1.00 94.56 173 ALA A CA 1
ATOM 1338 C C . ALA A 1 173 ? -6.083 -1.800 5.018 1.00 94.56 173 ALA A C 1
ATOM 1340 O O . ALA A 1 173 ? -7.280 -1.692 4.752 1.00 94.56 173 ALA A O 1
ATOM 1341 N N . ALA A 1 174 ? -5.563 -1.326 6.154 1.00 95.88 174 ALA A N 1
ATOM 1342 C CA . ALA A 1 174 ? -6.346 -0.737 7.238 1.00 95.88 174 ALA A CA 1
ATOM 1343 C C . ALA A 1 174 ? -7.071 0.545 6.809 1.00 95.88 174 ALA A C 1
ATOM 1345 O O . ALA A 1 174 ? -8.189 0.799 7.248 1.00 95.88 174 ALA A O 1
ATOM 1346 N N . SER A 1 175 ? -6.477 1.335 5.908 1.00 95.25 175 SER A N 1
ATOM 1347 C CA . SER A 1 175 ? -7.139 2.527 5.355 1.00 95.25 175 SER A CA 1
ATOM 1348 C C . SER A 1 175 ? -8.373 2.185 4.505 1.00 95.25 175 SER A C 1
ATOM 1350 O O . SER A 1 175 ? -9.308 2.980 4.397 1.00 95.25 175 SER A O 1
ATOM 1352 N N . THR A 1 176 ? -8.405 0.980 3.928 1.00 95.56 176 THR A N 1
ATOM 1353 C CA . THR A 1 176 ? -9.481 0.521 3.039 1.00 95.56 176 THR A CA 1
ATOM 1354 C C . THR A 1 176 ? -10.534 -0.266 3.817 1.00 95.56 176 THR A C 1
ATOM 1356 O O . THR A 1 176 ? -11.707 0.121 3.834 1.00 95.56 176 THR A O 1
ATOM 1359 N N . ASN A 1 177 ? -10.114 -1.327 4.509 1.00 96.94 177 ASN A N 1
ATOM 1360 C CA . ASN A 1 177 ? -10.974 -2.236 5.261 1.00 96.94 177 ASN A CA 1
ATOM 1361 C C . ASN A 1 177 ? -10.317 -2.610 6.606 1.00 96.94 177 ASN A C 1
ATOM 1363 O O . ASN A 1 177 ? -9.700 -3.671 6.717 1.00 96.94 177 ASN A O 1
ATOM 1367 N N . PRO A 1 178 ? -10.422 -1.746 7.633 1.00 97.56 178 PRO A N 1
ATOM 1368 C CA . PRO A 1 178 ? -9.788 -1.995 8.925 1.00 97.56 178 PRO A CA 1
ATOM 1369 C C . PRO A 1 178 ? -10.351 -3.234 9.637 1.00 97.56 178 PRO A C 1
ATOM 1371 O O . PRO A 1 178 ? -9.588 -3.943 10.287 1.00 97.56 178 PRO A O 1
ATOM 1374 N N . ALA A 1 179 ? -11.634 -3.558 9.445 1.00 97.19 179 ALA A N 1
ATOM 1375 C CA . ALA A 1 179 ? -12.252 -4.754 10.016 1.00 97.19 179 ALA A CA 1
ATOM 1376 C C . ALA A 1 179 ? -11.599 -6.049 9.510 1.00 97.19 179 ALA A C 1
ATOM 1378 O O . ALA A 1 179 ? -11.286 -6.937 10.299 1.00 97.19 179 ALA A O 1
ATOM 1379 N N . ALA A 1 180 ? -11.314 -6.136 8.206 1.00 96.25 180 ALA A N 1
ATOM 1380 C CA . ALA A 1 180 ? -10.604 -7.284 7.642 1.00 96.25 180 ALA A CA 1
ATOM 1381 C C . ALA A 1 180 ? -9.168 -7.409 8.179 1.00 96.25 180 ALA A C 1
ATOM 1383 O O . ALA A 1 180 ? -8.687 -8.518 8.399 1.00 96.25 180 ALA A O 1
ATOM 1384 N N . VAL A 1 181 ? -8.479 -6.287 8.423 1.00 96.75 181 VAL A N 1
ATOM 1385 C CA . VAL A 1 181 ? -7.139 -6.307 9.037 1.00 96.75 181 VAL A CA 1
ATOM 1386 C C . VAL A 1 181 ? -7.202 -6.769 10.494 1.00 96.75 181 VAL A C 1
ATOM 1388 O O . VAL A 1 181 ? -6.337 -7.530 10.923 1.00 96.75 181 VAL A O 1
ATOM 1391 N N . ALA A 1 182 ? -8.222 -6.350 11.244 1.00 96.44 182 ALA A N 1
ATOM 1392 C CA . ALA A 1 182 ? -8.440 -6.805 12.614 1.00 96.44 182 ALA A CA 1
ATOM 1393 C C . ALA A 1 182 ? -8.770 -8.302 12.675 1.00 96.44 182 ALA A C 1
ATOM 1395 O O . ALA A 1 182 ? -8.211 -9.012 13.504 1.00 96.44 182 ALA A O 1
ATOM 1396 N N . GLN A 1 183 ? -9.586 -8.813 11.748 1.00 96.12 183 GLN A N 1
ATOM 1397 C CA . GLN A 1 183 ? -9.822 -10.254 11.638 1.00 96.12 183 GLN A CA 1
ATOM 1398 C C . GLN A 1 183 ? -8.518 -11.014 11.365 1.00 96.12 183 GLN A C 1
ATOM 1400 O O . GLN A 1 183 ? -8.219 -11.999 12.033 1.00 96.12 183 GLN A O 1
ATOM 1405 N N . LEU A 1 184 ? -7.682 -10.503 10.456 1.00 94.81 184 LEU A N 1
ATOM 1406 C CA . LEU A 1 184 ? -6.398 -11.127 10.144 1.00 94.81 184 LEU A CA 1
ATOM 1407 C C . LEU A 1 184 ? -5.443 -11.171 11.349 1.00 94.81 184 LEU A C 1
ATOM 1409 O O . LEU A 1 184 ? -4.616 -12.076 11.433 1.00 94.81 184 LEU A O 1
ATOM 1413 N N . LEU A 1 185 ? -5.546 -10.218 12.282 1.00 94.19 185 LEU A N 1
ATOM 1414 C CA . LEU A 1 185 ? -4.790 -10.233 13.538 1.00 94.19 185 LEU A CA 1
ATOM 1415 C C . LEU A 1 185 ? -5.167 -11.432 14.423 1.00 94.19 185 LEU A C 1
ATOM 1417 O O . LEU A 1 185 ? -4.288 -11.984 15.083 1.00 94.19 185 LEU A O 1
ATOM 1421 N N . LEU A 1 186 ? -6.443 -11.834 14.428 1.00 93.69 186 LEU A N 1
ATOM 1422 C CA . LEU A 1 186 ? -6.909 -13.027 15.143 1.00 93.69 186 LEU A CA 1
ATOM 1423 C C . LEU A 1 186 ? -6.473 -14.304 14.426 1.00 93.69 186 LEU A C 1
ATOM 1425 O O . LEU A 1 186 ? -5.967 -15.228 15.058 1.00 93.69 186 LEU A O 1
ATOM 1429 N N . ASP A 1 187 ? -6.633 -14.327 13.103 1.00 93.94 187 ASP A N 1
ATOM 1430 C CA . ASP A 1 187 ? -6.335 -15.500 12.278 1.00 93.94 187 ASP A CA 1
ATOM 1431 C C . ASP A 1 187 ? -4.828 -15.798 12.218 1.00 93.94 187 ASP A C 1
ATOM 1433 O O . ASP A 1 187 ? -4.415 -16.933 11.976 1.00 93.94 187 ASP A O 1
ATOM 1437 N N . ARG A 1 188 ? -3.987 -14.777 12.427 1.00 91.75 188 ARG A N 1
ATOM 1438 C CA . ARG A 1 188 ? -2.523 -14.879 12.405 1.00 91.75 188 ARG A CA 1
ATOM 1439 C C . ARG A 1 188 ? -1.915 -14.311 13.692 1.00 91.75 188 ARG A C 1
ATOM 1441 O O . ARG A 1 188 ? -1.395 -13.189 13.681 1.00 91.75 188 ARG A O 1
ATOM 1448 N N . PRO A 1 189 ? -1.912 -15.080 14.797 1.00 87.44 189 PRO A N 1
ATOM 1449 C CA . PRO A 1 189 ? -1.213 -14.687 16.015 1.00 87.44 189 PRO A CA 1
ATOM 1450 C C . PRO A 1 189 ? 0.244 -14.310 15.717 1.00 87.44 189 PRO A C 1
ATOM 1452 O O . PRO A 1 189 ? 0.931 -14.988 14.956 1.00 87.44 189 PRO A O 1
ATOM 1455 N N . GLY A 1 190 ? 0.706 -13.192 16.279 1.00 85.75 190 GLY A N 1
ATOM 1456 C CA . GLY A 1 190 ? 2.048 -12.664 16.011 1.00 85.75 190 GLY A CA 1
ATOM 1457 C C . GLY A 1 190 ? 2.172 -11.827 14.729 1.00 85.75 190 GLY A C 1
ATOM 1458 O O . GLY A 1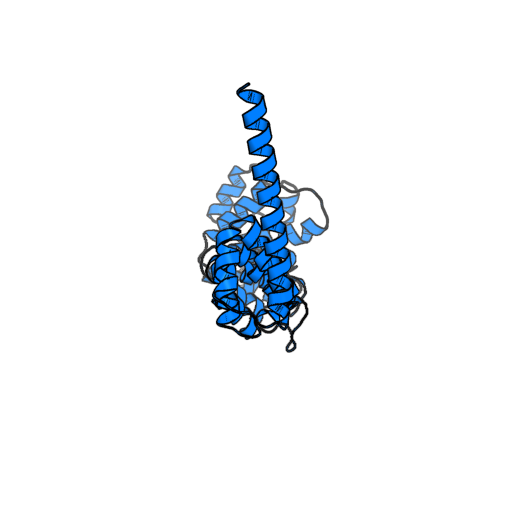 190 ? 3.272 -11.371 14.412 1.00 85.75 190 GLY A O 1
ATOM 1459 N N . LEU A 1 191 ? 1.069 -11.536 14.016 1.00 87.31 191 LEU A N 1
ATOM 1460 C CA . LEU A 1 191 ? 1.074 -10.717 12.791 1.00 87.31 191 LEU A CA 1
ATOM 1461 C C . LEU A 1 191 ? 1.887 -9.417 12.933 1.00 87.31 191 LEU A C 1
ATOM 1463 O O . LEU A 1 191 ? 2.592 -9.011 12.002 1.00 87.31 191 LEU A O 1
ATOM 1467 N N . PHE A 1 192 ? 1.819 -8.775 14.100 1.00 87.12 192 PHE A N 1
ATOM 1468 C CA . PHE A 1 192 ? 2.536 -7.533 14.373 1.00 87.12 192 PHE A CA 1
ATOM 1469 C C . PHE A 1 192 ? 3.800 -7.690 15.213 1.00 87.12 192 PHE A C 1
ATOM 1471 O O . PHE A 1 192 ? 4.528 -6.709 15.333 1.00 87.12 192 PHE A O 1
ATOM 1478 N N . GLU A 1 193 ? 4.113 -8.871 15.745 1.00 83.00 193 GLU A N 1
ATOM 1479 C CA . GLU A 1 193 ? 5.184 -9.070 16.737 1.00 83.00 193 GLU A CA 1
ATOM 1480 C C . GLU A 1 193 ? 6.532 -8.506 16.270 1.00 83.00 193 GLU A C 1
ATOM 1482 O O . GLU A 1 193 ? 7.185 -7.761 16.995 1.00 83.00 193 GLU A O 1
ATOM 1487 N N . ASN A 1 194 ? 6.868 -8.706 14.994 1.00 74.62 194 ASN A N 1
ATOM 1488 C CA . ASN A 1 194 ? 8.103 -8.180 14.413 1.00 74.62 194 ASN A CA 1
ATOM 1489 C C . ASN A 1 194 ? 7.953 -6.789 13.770 1.00 74.62 194 ASN A C 1
ATOM 1491 O O . ASN A 1 194 ? 8.941 -6.176 13.398 1.00 74.62 194 ASN A O 1
ATOM 1495 N N . SER A 1 195 ? 6.739 -6.252 13.626 1.00 73.38 195 SER A N 1
ATOM 1496 C CA . SER A 1 195 ? 6.444 -5.021 12.861 1.00 73.38 195 SER A CA 1
ATOM 1497 C C . SER A 1 195 ? 6.069 -3.814 13.719 1.00 73.38 195 SER A C 1
ATOM 1499 O O . SER A 1 195 ? 5.385 -2.907 13.249 1.00 73.38 195 SER A O 1
ATOM 1501 N N . GLY A 1 196 ? 6.510 -3.782 14.976 1.00 77.81 196 GLY A N 1
ATOM 1502 C CA . GLY A 1 196 ? 6.142 -2.735 15.937 1.00 77.81 196 GLY A CA 1
ATOM 1503 C C . GLY A 1 196 ? 4.940 -3.088 16.817 1.00 77.81 196 GLY A C 1
ATOM 1504 O O . GLY A 1 196 ? 4.462 -2.229 17.554 1.00 77.81 196 GLY A O 1
ATOM 1505 N N . GLY A 1 197 ? 4.470 -4.337 16.757 1.00 87.31 197 GLY A N 1
ATOM 1506 C CA . GLY A 1 197 ? 3.625 -4.978 17.759 1.00 87.31 197 GLY A CA 1
ATOM 1507 C C . GLY A 1 197 ? 2.404 -4.148 18.167 1.00 87.31 197 GLY A C 1
ATOM 1508 O O . GLY A 1 197 ? 1.610 -3.776 17.298 1.00 87.31 197 GLY A O 1
ATOM 1509 N N . PRO A 1 198 ? 2.258 -3.830 19.467 1.00 92.75 198 PRO A N 1
ATOM 1510 C CA . PRO A 1 198 ? 1.128 -3.061 19.987 1.00 92.75 198 PRO A CA 1
ATOM 1511 C C . PRO A 1 198 ? 0.892 -1.720 19.266 1.00 92.75 198 PRO A C 1
ATOM 1513 O O . PRO A 1 198 ? -0.251 -1.311 19.072 1.00 92.75 198 PRO A O 1
ATOM 1516 N N . GLN A 1 199 ? 1.944 -1.055 18.776 1.00 91.81 199 GLN A N 1
ATOM 1517 C CA . GLN A 1 199 ? 1.799 0.231 18.087 1.00 91.81 199 GLN A CA 1
ATOM 1518 C C . GLN A 1 199 ? 1.080 0.102 16.732 1.00 91.81 199 GLN A C 1
ATOM 1520 O O . GLN A 1 199 ? 0.372 1.024 16.330 1.00 91.81 199 GLN A O 1
ATOM 1525 N N . GLN A 1 200 ? 1.221 -1.028 16.027 1.00 93.00 200 GLN A N 1
ATOM 1526 C CA . GLN A 1 200 ? 0.456 -1.281 14.797 1.00 93.00 200 GLN A CA 1
ATOM 1527 C C . GLN A 1 200 ? -1.027 -1.498 15.099 1.00 93.00 200 GLN A C 1
ATOM 1529 O O . GLN A 1 200 ? -1.872 -0.984 14.369 1.00 93.00 200 GLN A O 1
ATOM 1534 N N . VAL A 1 201 ? -1.341 -2.190 16.200 1.00 95.38 201 VAL A N 1
ATOM 1535 C CA . VAL A 1 201 ? -2.723 -2.343 16.683 1.00 95.38 201 VAL A CA 1
ATOM 1536 C C . VAL A 1 201 ? -3.320 -0.979 16.995 1.00 95.38 201 VAL A C 1
ATOM 1538 O O . VAL A 1 201 ? -4.404 -0.666 16.510 1.00 95.38 201 VAL A O 1
ATOM 1541 N N . LYS A 1 202 ? -2.581 -0.129 17.717 1.00 95.44 202 LYS A N 1
ATOM 1542 C CA . LYS A 1 202 ? -3.008 1.245 17.992 1.00 95.44 202 LYS A CA 1
ATOM 1543 C C . LYS A 1 202 ? -3.366 1.985 16.701 1.00 95.44 202 LYS A C 1
ATOM 1545 O O . LYS A 1 202 ? -4.477 2.481 16.568 1.00 95.44 202 LYS A O 1
ATOM 1550 N N . SER A 1 203 ? -2.463 2.006 15.719 1.00 95.38 203 SER A N 1
ATOM 1551 C CA . SER A 1 203 ? -2.693 2.700 14.444 1.00 95.38 203 SER A CA 1
ATOM 1552 C C . SER A 1 203 ? -3.836 2.104 13.611 1.00 95.38 203 SER A C 1
ATOM 1554 O O . SER A 1 203 ? -4.533 2.846 12.910 1.00 95.38 203 SER A O 1
ATOM 1556 N N . LEU A 1 204 ? -4.058 0.787 13.689 1.00 96.62 204 LEU A N 1
ATOM 1557 C CA . LEU A 1 204 ? -5.217 0.123 13.091 1.00 96.62 204 LEU A CA 1
ATOM 1558 C C . LEU A 1 204 ? -6.517 0.641 13.713 1.00 96.62 204 LEU A C 1
ATOM 1560 O O . LEU A 1 204 ? -7.386 1.106 12.978 1.00 96.62 204 LEU A O 1
ATOM 1564 N N . PHE A 1 205 ? -6.634 0.618 15.042 1.00 97.62 205 PHE A N 1
ATOM 1565 C CA . PHE A 1 205 ? -7.840 1.077 15.733 1.00 97.62 205 PHE A CA 1
ATOM 1566 C C . PHE A 1 205 ? -8.037 2.589 15.637 1.00 97.62 205 PHE A C 1
ATOM 1568 O O . PHE A 1 205 ? -9.171 3.027 15.511 1.00 97.62 205 PHE A O 1
ATOM 1575 N N . GLU A 1 206 ? -6.973 3.392 15.580 1.00 96.75 206 GLU A N 1
ATOM 1576 C CA . GLU A 1 206 ? -7.076 4.828 15.274 1.00 96.75 206 GLU A CA 1
ATOM 1577 C C . GLU A 1 206 ? -7.663 5.046 13.876 1.00 96.75 206 GLU A C 1
ATOM 1579 O O . GLU A 1 206 ? -8.519 5.904 13.665 1.00 96.75 206 GLU A O 1
ATOM 1584 N N . THR A 1 207 ? -7.215 4.263 12.894 1.00 96.62 207 THR A N 1
ATOM 1585 C CA . THR A 1 207 ? -7.728 4.349 11.521 1.00 96.62 207 THR A CA 1
ATOM 1586 C C . THR A 1 207 ? -9.171 3.875 11.437 1.00 96.62 207 THR A C 1
ATOM 1588 O O . THR A 1 207 ? -9.985 4.524 10.780 1.00 96.62 207 THR A O 1
ATOM 1591 N N . TRP A 1 208 ? -9.498 2.783 12.125 1.00 97.75 208 TRP A N 1
ATOM 1592 C CA . TRP A 1 208 ? -10.852 2.257 12.171 1.00 97.75 208 TRP A CA 1
ATOM 1593 C C . TRP A 1 208 ? -11.796 3.228 12.867 1.00 97.75 208 TRP A C 1
ATOM 1595 O O . TRP A 1 208 ? -12.785 3.628 12.267 1.00 97.75 208 TRP A O 1
ATOM 1605 N N . ALA A 1 209 ? -11.466 3.682 14.073 1.00 97.25 209 ALA A N 1
ATOM 1606 C CA . ALA A 1 209 ? -12.345 4.517 14.877 1.00 97.25 209 ALA A CA 1
ATOM 1607 C C . ALA A 1 209 ? -12.639 5.875 14.226 1.00 97.25 209 ALA A C 1
ATOM 1609 O O . ALA A 1 209 ? -13.755 6.372 14.332 1.00 97.25 209 ALA A O 1
ATOM 1610 N N . ARG A 1 210 ? -11.692 6.434 13.459 1.00 94.94 210 ARG A N 1
ATOM 1611 C CA . ARG A 1 210 ? -11.948 7.632 12.640 1.00 94.94 210 ARG A CA 1
ATOM 1612 C C . ARG A 1 210 ? -12.982 7.410 11.531 1.00 94.94 210 ARG A C 1
ATOM 1614 O O . ARG A 1 210 ? -13.646 8.364 11.137 1.00 94.94 210 ARG A O 1
ATOM 1621 N N . LYS A 1 211 ? -13.081 6.194 10.984 1.00 96.19 211 LYS A N 1
ATOM 1622 C CA . LYS A 1 211 ? -13.981 5.846 9.869 1.00 96.19 211 LYS A CA 1
ATOM 1623 C C . LYS A 1 211 ? -15.321 5.289 10.355 1.00 96.19 211 LYS A C 1
ATOM 1625 O O . LYS A 1 211 ? -16.359 5.632 9.805 1.00 96.19 211 LYS A O 1
ATOM 1630 N N . ASP A 1 212 ? -15.274 4.418 11.355 1.00 97.12 212 ASP A N 1
ATOM 1631 C CA . ASP A 1 212 ? -16.406 3.704 11.937 1.00 97.12 212 ASP A CA 1
ATOM 1632 C C . ASP A 1 212 ? -16.105 3.348 13.411 1.00 97.12 212 ASP A C 1
ATOM 1634 O O . ASP A 1 212 ? -15.647 2.243 13.718 1.00 97.12 212 ASP A O 1
ATOM 1638 N N . PRO A 1 213 ? -16.329 4.289 14.345 1.00 96.00 213 PRO A N 1
ATOM 1639 C CA . PRO A 1 213 ? -16.038 4.077 15.763 1.00 96.00 213 PRO A CA 1
ATOM 1640 C C . PRO A 1 213 ? -16.978 3.065 16.418 1.00 96.00 213 PRO A C 1
ATOM 1642 O O . PRO A 1 213 ? -16.562 2.365 17.338 1.00 96.00 213 PRO A O 1
ATOM 1645 N N . ALA A 1 214 ? -18.227 2.965 15.948 1.00 94.94 214 ALA A N 1
ATOM 1646 C CA . ALA A 1 214 ? -19.189 2.005 16.481 1.00 94.94 214 ALA A CA 1
ATOM 1647 C C . ALA A 1 214 ? -18.796 0.575 16.094 1.00 94.94 214 ALA A C 1
ATOM 1649 O O . ALA A 1 214 ? -18.749 -0.295 16.962 1.00 94.94 214 ALA A O 1
ATOM 1650 N N . GLY A 1 215 ? -18.438 0.346 14.826 1.00 96.94 215 GLY A N 1
ATOM 1651 C CA . GLY A 1 215 ? -17.951 -0.953 14.367 1.00 96.94 215 GLY A CA 1
ATOM 1652 C C . GLY A 1 215 ? -16.639 -1.358 15.033 1.00 96.94 215 GLY A C 1
ATOM 1653 O O . GLY A 1 215 ? -16.507 -2.504 15.456 1.00 96.94 215 GLY A O 1
ATOM 1654 N N . ALA A 1 216 ? -15.699 -0.423 15.204 1.00 97.88 216 ALA A N 1
ATOM 1655 C CA . ALA A 1 216 ? -14.439 -0.696 15.896 1.00 97.88 216 ALA A CA 1
ATOM 1656 C C . ALA A 1 216 ? -14.654 -1.113 17.364 1.00 97.88 216 ALA A C 1
ATOM 1658 O O . ALA A 1 216 ? -14.030 -2.067 17.831 1.00 97.88 216 ALA A O 1
ATOM 1659 N N . ALA A 1 217 ? -15.556 -0.429 18.079 1.00 96.00 217 ALA A N 1
ATOM 1660 C CA . ALA A 1 217 ? -15.901 -0.761 19.461 1.00 96.00 217 ALA A CA 1
ATOM 1661 C C . ALA A 1 217 ? -16.619 -2.112 19.574 1.00 96.00 217 ALA A C 1
ATOM 1663 O O . ALA A 1 217 ? -16.177 -2.970 20.335 1.00 96.00 217 ALA A O 1
ATOM 1664 N N . ALA A 1 218 ? -17.661 -2.336 18.769 1.00 96.50 218 ALA A N 1
ATOM 1665 C CA . ALA A 1 218 ? -18.410 -3.592 18.770 1.00 96.50 218 ALA A CA 1
ATOM 1666 C C . ALA A 1 218 ? -17.521 -4.799 18.421 1.00 96.50 218 ALA A C 1
ATOM 1668 O O . ALA A 1 218 ? -17.678 -5.888 18.979 1.00 96.50 218 ALA A O 1
ATOM 1669 N N . TRP A 1 219 ? -16.559 -4.614 17.511 1.00 97.44 219 TRP A N 1
ATOM 1670 C CA . TRP A 1 219 ? -15.599 -5.661 17.187 1.00 97.44 219 TRP A CA 1
ATOM 1671 C C . TRP A 1 219 ? -14.701 -5.992 18.381 1.00 97.44 219 TRP A C 1
ATOM 1673 O O . TRP A 1 219 ? -14.559 -7.167 18.707 1.00 97.44 219 TRP A O 1
ATOM 1683 N N . LEU A 1 220 ? -14.144 -4.985 19.065 1.00 96.81 220 LEU A N 1
ATOM 1684 C CA . LEU A 1 220 ? -13.264 -5.212 20.217 1.00 96.81 220 LEU A CA 1
ATOM 1685 C C . LEU A 1 220 ? -13.998 -5.882 21.392 1.00 96.81 220 LEU A C 1
ATOM 1687 O O . LEU A 1 220 ? -13.422 -6.731 22.063 1.00 96.81 220 LEU A O 1
ATOM 1691 N N . GLU A 1 221 ? -15.275 -5.555 21.606 1.00 95.62 221 GLU A N 1
ATOM 1692 C CA . GLU A 1 221 ? -16.114 -6.177 22.645 1.00 95.62 221 GLU A CA 1
ATOM 1693 C C . GLU A 1 221 ? -16.355 -7.675 22.402 1.00 95.62 221 GLU A C 1
ATOM 1695 O O . GLU A 1 221 ? -16.472 -8.453 23.348 1.00 95.62 221 GLU A O 1
ATOM 1700 N N . THR A 1 222 ? -16.425 -8.089 21.136 1.00 97.06 222 THR A N 1
ATOM 1701 C CA . THR A 1 222 ? -16.720 -9.477 20.742 1.00 97.06 222 THR A CA 1
ATOM 1702 C C . THR A 1 222 ? -15.469 -10.313 20.471 1.00 97.06 222 THR A C 1
ATOM 1704 O O . THR A 1 222 ? -15.552 -11.541 20.438 1.00 97.06 222 THR A O 1
ATOM 1707 N N . HIS A 1 223 ? -14.308 -9.670 20.324 1.00 96.62 223 HIS A N 1
ATOM 1708 C CA . HIS A 1 223 ? -13.040 -10.312 19.988 1.00 96.62 223 HIS A CA 1
ATOM 1709 C C . HIS A 1 223 ? -11.946 -9.886 20.975 1.00 96.62 223 HIS A C 1
ATOM 1711 O O . HIS A 1 223 ? -11.182 -8.957 20.690 1.00 96.62 223 HIS A O 1
ATOM 1717 N N . PRO A 1 224 ? -11.841 -10.555 22.139 1.00 91.00 224 PRO A N 1
ATOM 1718 C CA . PRO A 1 224 ? -10.824 -10.218 23.123 1.00 91.00 224 PRO A CA 1
ATOM 1719 C C . PRO A 1 224 ? -9.427 -10.399 22.521 1.00 91.00 224 PRO A C 1
ATOM 1721 O O . PRO A 1 224 ? -9.052 -11.480 22.063 1.00 91.00 224 PRO A O 1
ATOM 1724 N N . LEU A 1 225 ? -8.658 -9.313 22.519 1.00 92.25 225 LEU A N 1
ATOM 1725 C CA . LEU A 1 225 ? -7.269 -9.306 22.080 1.00 92.25 225 LEU A CA 1
ATOM 1726 C C . LEU A 1 225 ? -6.342 -9.722 23.236 1.00 92.25 225 LEU A C 1
ATOM 1728 O O . LEU A 1 225 ? -6.711 -9.593 24.403 1.00 92.25 225 LEU A O 1
ATOM 1732 N N . PRO A 1 226 ? -5.103 -10.165 22.951 1.00 93.12 226 PRO A N 1
ATOM 1733 C CA . PRO A 1 226 ? -4.068 -10.251 23.976 1.00 93.12 226 PRO A CA 1
ATOM 1734 C C . PRO A 1 226 ? -3.941 -8.929 24.745 1.00 93.12 226 PRO A C 1
ATOM 1736 O O . PRO A 1 226 ? -4.035 -7.862 24.137 1.00 93.12 226 PRO A O 1
ATOM 1739 N N . ALA A 1 227 ? -3.665 -8.992 26.052 1.00 93.94 227 ALA A N 1
ATOM 1740 C CA . ALA A 1 227 ? -3.667 -7.820 26.939 1.00 93.94 227 ALA A CA 1
ATOM 1741 C C . ALA A 1 227 ? -2.874 -6.624 26.375 1.00 93.94 227 ALA A C 1
ATOM 1743 O O . ALA A 1 227 ? -3.403 -5.522 26.279 1.00 93.94 227 ALA A O 1
ATOM 1744 N N . ALA A 1 228 ? -1.659 -6.862 25.867 1.00 93.06 228 ALA A N 1
ATOM 1745 C CA . ALA A 1 228 ? -0.816 -5.816 25.279 1.00 93.06 228 ALA A CA 1
ATOM 1746 C C . ALA A 1 228 ? -1.446 -5.100 24.065 1.00 93.06 228 ALA A C 1
ATOM 1748 O O . ALA A 1 228 ? -1.091 -3.967 23.751 1.00 93.06 228 ALA A O 1
ATOM 1749 N N . TYR A 1 229 ? -2.345 -5.760 23.335 1.00 94.69 229 TYR A N 1
ATOM 1750 C CA . TYR A 1 229 ? -3.068 -5.185 22.199 1.00 94.69 229 TYR A CA 1
ATOM 1751 C C . TYR A 1 229 ? -4.359 -4.502 22.647 1.00 94.69 229 TYR A C 1
ATOM 1753 O O . TYR A 1 229 ? -4.690 -3.434 22.132 1.00 94.69 229 TYR A O 1
ATOM 1761 N N . GLN A 1 230 ? -5.048 -5.077 23.633 1.00 94.69 230 GLN A N 1
ATOM 1762 C CA . GLN A 1 230 ? -6.226 -4.474 24.250 1.00 94.69 230 G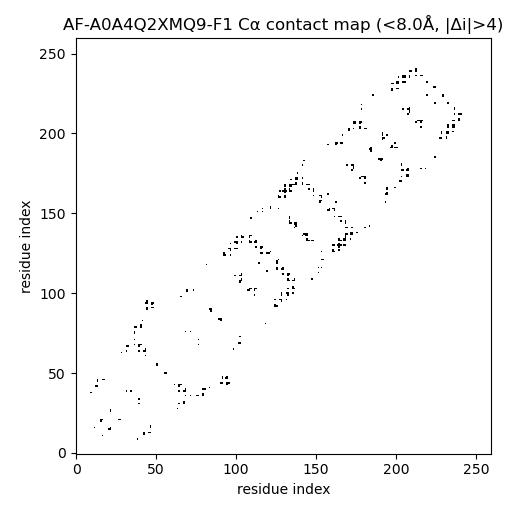LN A CA 1
ATOM 1763 C C . GLN A 1 230 ? -5.887 -3.120 24.894 1.00 94.69 230 GLN A C 1
ATOM 1765 O O . GLN A 1 230 ? -6.556 -2.128 24.608 1.00 94.69 230 GLN A O 1
ATOM 1770 N N . GLU A 1 231 ? -4.765 -3.040 25.617 1.00 95.44 231 GLU A N 1
ATOM 1771 C CA . GLU A 1 231 ? -4.225 -1.802 26.204 1.00 95.44 231 GLU A CA 1
ATOM 1772 C C . GLU A 1 231 ? -3.967 -0.689 25.172 1.00 95.44 231 GLU A C 1
ATOM 1774 O O . GLU A 1 231 ? -3.979 0.492 25.514 1.00 95.44 231 GLU A O 1
ATOM 1779 N N . MET A 1 232 ? -3.745 -1.039 23.901 1.00 96.44 232 MET A N 1
ATOM 1780 C CA . MET A 1 232 ? -3.545 -0.065 22.823 1.00 96.44 232 MET A CA 1
ATOM 1781 C C . MET A 1 232 ? -4.843 0.338 22.128 1.00 96.44 232 MET A C 1
ATOM 1783 O O . MET A 1 232 ? -4.953 1.469 21.653 1.00 96.44 232 MET A O 1
ATOM 1787 N N . ALA A 1 233 ? -5.804 -0.581 22.028 1.00 95.56 233 ALA A N 1
ATOM 1788 C CA . ALA A 1 233 ? -7.059 -0.363 21.320 1.00 95.56 233 ALA A CA 1
ATOM 1789 C C . ALA A 1 233 ? -8.081 0.406 22.174 1.00 95.56 233 ALA A C 1
ATOM 1791 O O . ALA A 1 233 ? -8.710 1.346 21.683 1.00 95.56 233 ALA A O 1
ATOM 1792 N N . GLU A 1 234 ? -8.223 0.063 23.457 1.00 95.19 234 GLU A N 1
ATOM 1793 C CA . GLU A 1 234 ? -9.245 0.652 24.333 1.00 95.19 234 GLU A CA 1
ATOM 1794 C C . GLU A 1 234 ? -9.112 2.172 24.515 1.00 95.19 234 GLU A C 1
ATOM 1796 O O . GLU A 1 234 ? -10.119 2.868 24.338 1.00 95.19 234 GLU A O 1
ATOM 1801 N N . PRO A 1 235 ? -7.919 2.747 24.788 1.00 96.94 235 PRO A N 1
ATOM 1802 C CA . PRO A 1 235 ? -7.799 4.192 24.977 1.00 96.94 235 PRO A CA 1
ATOM 1803 C C . PRO A 1 235 ? -8.168 4.987 23.720 1.00 96.94 235 PRO A C 1
ATOM 1805 O O . PRO A 1 235 ? -8.723 6.082 23.818 1.00 96.94 235 PRO A O 1
ATOM 1808 N N . VAL A 1 236 ? -7.897 4.430 22.534 1.00 96.75 236 VAL A N 1
ATOM 1809 C CA . VAL A 1 236 ? -8.252 5.049 21.250 1.00 96.75 236 VAL A CA 1
ATOM 1810 C C . VAL A 1 236 ? -9.770 5.136 21.123 1.00 96.75 236 VAL A C 1
ATOM 1812 O O . VAL A 1 236 ? -10.311 6.212 20.868 1.00 96.75 236 VAL A O 1
ATOM 1815 N N . LEU A 1 237 ? -10.471 4.034 21.379 1.00 94.94 237 LEU A N 1
ATOM 1816 C CA . LEU A 1 237 ? -11.928 3.977 21.281 1.00 94.94 237 LEU A CA 1
ATOM 1817 C C . LEU A 1 237 ? -12.620 4.828 22.349 1.00 94.94 237 LEU A C 1
ATOM 1819 O O . LEU A 1 237 ? -13.604 5.507 22.049 1.00 94.94 237 LEU A O 1
ATOM 1823 N N . ALA A 1 238 ? -12.085 4.852 23.571 1.00 95.31 238 ALA A N 1
ATOM 1824 C CA . ALA A 1 238 ? -12.5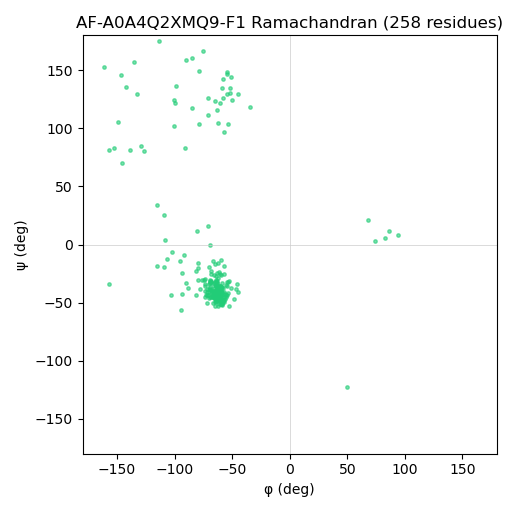75 5.723 24.635 1.00 95.31 238 ALA A CA 1
ATOM 1825 C C . ALA A 1 238 ? -12.442 7.206 24.251 1.00 95.31 238 ALA A C 1
ATOM 1827 O O . ALA A 1 238 ? -13.373 7.986 24.455 1.00 95.31 238 ALA A O 1
ATOM 1828 N N . SER A 1 239 ? -11.316 7.591 23.638 1.00 95.56 239 SER A N 1
ATOM 1829 C CA . SER A 1 239 ? -11.079 8.973 23.208 1.00 95.56 239 SER A CA 1
ATOM 1830 C C . SER A 1 239 ? -12.028 9.420 22.089 1.00 95.56 239 SER A C 1
ATOM 1832 O O . SER A 1 239 ? -12.577 10.521 22.149 1.00 95.56 239 SER A O 1
ATOM 1834 N N . GLU A 1 240 ? -12.300 8.548 21.114 1.00 93.00 240 GLU A N 1
ATOM 1835 C CA . GLU A 1 240 ? -13.229 8.840 20.016 1.00 93.00 240 GLU A CA 1
ATOM 1836 C C . GLU A 1 240 ? -14.687 8.892 20.492 1.00 93.00 240 GLU A C 1
ATOM 1838 O O . GLU A 1 240 ? -15.461 9.730 20.024 1.00 93.00 240 GLU A O 1
ATOM 1843 N N . ARG A 1 241 ? -15.065 8.069 21.481 1.00 91.81 241 ARG A N 1
ATOM 1844 C CA . ARG A 1 241 ? -16.389 8.141 22.120 1.00 91.81 241 ARG A CA 1
ATOM 1845 C C . ARG A 1 241 ? -16.618 9.507 22.768 1.00 91.81 241 ARG A C 1
ATOM 1847 O O . ARG A 1 241 ? -17.600 10.172 22.449 1.00 91.81 241 ARG A O 1
ATOM 1854 N N . LEU A 1 242 ? -15.677 9.959 23.598 1.00 95.12 242 LEU A N 1
ATOM 1855 C CA . LEU A 1 242 ? -15.756 11.268 24.258 1.00 95.12 242 LEU A CA 1
ATOM 1856 C C . LEU A 1 242 ? -15.796 12.423 23.250 1.00 95.12 242 LEU A C 1
ATOM 1858 O O . LEU A 1 242 ? -16.563 13.372 23.417 1.00 95.12 242 LEU A O 1
ATOM 1862 N N . ARG A 1 243 ? -15.000 12.338 22.176 1.00 93.94 243 ARG A N 1
ATOM 1863 C CA . ARG A 1 243 ? -15.011 13.329 21.092 1.00 93.94 243 ARG A CA 1
ATOM 1864 C C . ARG A 1 243 ? -16.398 13.441 20.455 1.00 93.94 243 ARG A C 1
ATOM 1866 O O . ARG A 1 243 ? -16.867 14.556 20.238 1.00 93.94 243 ARG A O 1
ATOM 1873 N N . ARG A 1 244 ? -17.065 12.317 20.172 1.00 90.06 244 ARG A N 1
ATOM 1874 C CA . ARG A 1 244 ? -18.420 12.318 19.595 1.00 90.06 244 ARG A CA 1
ATOM 1875 C C . ARG A 1 244 ? -19.463 12.871 20.555 1.00 90.06 244 ARG A C 1
ATOM 1877 O O . ARG A 1 244 ? -20.250 13.715 20.145 1.00 90.06 244 ARG A O 1
ATOM 1884 N N . GLU A 1 245 ? -19.426 12.465 21.819 1.00 94.25 245 GLU A N 1
ATOM 1885 C CA . GLU A 1 245 ? -20.336 12.993 22.844 1.00 94.25 245 GLU A CA 1
ATOM 1886 C C . GLU A 1 245 ? -20.206 14.516 22.999 1.00 94.25 245 GLU A C 1
ATOM 1888 O O . GLU A 1 245 ? -21.206 15.209 23.192 1.00 94.25 245 GLU A O 1
ATOM 1893 N N . SER A 1 246 ? -18.984 15.051 22.883 1.00 96.25 246 SER A N 1
ATOM 1894 C CA . SER A 1 246 ? -18.751 16.498 22.877 1.00 96.25 246 SER A CA 1
ATOM 1895 C C . SER A 1 246 ? -19.392 17.178 21.667 1.00 96.25 246 SER A C 1
ATOM 1897 O O . SER A 1 246 ? -20.103 18.161 21.839 1.00 96.25 246 SER A O 1
ATOM 1899 N N . LEU A 1 247 ? -19.190 16.642 20.459 1.00 94.62 247 LEU A N 1
ATOM 1900 C CA . LEU A 1 247 ? -19.762 17.209 19.231 1.00 94.62 247 LEU A CA 1
ATOM 1901 C C . LEU A 1 247 ? -21.297 17.179 19.247 1.00 94.62 247 LEU A C 1
ATOM 1903 O O . LEU A 1 247 ? -21.942 18.170 18.925 1.00 94.62 247 LEU A O 1
ATOM 1907 N N . GLU A 1 248 ? -21.892 16.074 19.699 1.00 95.50 248 GLU A N 1
ATOM 1908 C CA . GLU A 1 248 ? -23.348 15.953 19.824 1.00 95.50 248 GLU A CA 1
ATOM 1909 C C . GLU A 1 248 ? -23.929 16.938 20.843 1.00 95.50 248 GLU A C 1
ATOM 1911 O O . GLU A 1 248 ? -25.044 17.440 20.673 1.00 95.50 248 GLU A O 1
ATOM 1916 N N . ARG A 1 249 ? -23.191 17.223 21.920 1.00 97.44 249 ARG A N 1
ATOM 1917 C CA . ARG A 1 249 ? -23.580 18.244 22.895 1.00 97.44 249 ARG A CA 1
ATOM 1918 C C . ARG A 1 249 ? -23.567 19.634 22.264 1.00 97.44 249 ARG A C 1
ATOM 1920 O O . ARG A 1 249 ? -24.535 20.371 22.445 1.00 97.44 249 ARG A O 1
ATOM 1927 N N . ASP A 1 250 ? -22.523 19.967 21.514 1.00 97.06 250 ASP A N 1
ATOM 1928 C CA . ASP A 1 250 ? -22.377 21.273 20.863 1.00 97.06 250 ASP A CA 1
ATOM 1929 C C . ASP A 1 250 ? -23.454 21.498 19.786 1.00 97.06 250 ASP A C 1
ATOM 1931 O O . ASP A 1 250 ? -24.060 22.574 19.723 1.00 97.06 250 ASP A O 1
ATOM 1935 N N . ASP A 1 251 ? -23.789 20.464 19.011 1.00 96.62 251 ASP A N 1
ATOM 1936 C CA . ASP A 1 251 ? -24.880 20.502 18.028 1.00 96.62 251 ASP A CA 1
ATOM 1937 C C . ASP A 1 251 ? -26.243 20.732 18.696 1.00 96.62 251 ASP A C 1
ATOM 1939 O O . ASP A 1 251 ? -27.057 21.532 18.225 1.00 96.62 251 ASP A O 1
ATOM 1943 N N . ARG A 1 252 ? -26.511 20.066 19.829 1.00 96.94 252 ARG A N 1
ATOM 1944 C CA . ARG A 1 252 ? -27.752 20.274 20.598 1.00 96.94 252 ARG A CA 1
ATOM 1945 C C . ARG A 1 252 ? -27.866 21.701 21.110 1.00 96.94 252 ARG A C 1
ATOM 1947 O O . ARG A 1 252 ? -28.946 22.281 21.030 1.00 96.94 252 ARG A O 1
ATOM 1954 N N . LEU A 1 253 ? -26.770 22.264 21.616 1.00 96.75 253 LEU A N 1
ATOM 1955 C CA . LEU A 1 253 ? -26.746 23.650 22.074 1.00 96.75 253 LEU A CA 1
ATOM 1956 C C . LEU A 1 253 ? -27.015 24.601 20.905 1.00 96.75 253 LEU A C 1
ATOM 1958 O O . LEU A 1 253 ? -27.910 25.434 20.999 1.00 96.75 253 LEU A O 1
ATOM 1962 N N . THR A 1 254 ? -26.326 24.427 19.778 1.00 96.12 254 THR A N 1
ATOM 1963 C CA . THR A 1 254 ? -26.476 25.283 18.587 1.00 96.12 254 THR A CA 1
ATOM 1964 C C . THR A 1 254 ? -27.909 25.270 18.037 1.00 96.12 254 THR A C 1
ATOM 1966 O O . THR A 1 254 ? -28.472 26.319 17.711 1.00 96.12 254 THR A O 1
ATOM 1969 N N . ASN A 1 255 ? -28.545 24.097 18.008 1.00 95.56 255 ASN A N 1
ATOM 1970 C CA . ASN A 1 255 ? -29.940 23.956 17.587 1.00 95.56 255 ASN A CA 1
ATOM 1971 C C . ASN A 1 255 ? -30.932 24.565 18.587 1.00 95.56 255 ASN A C 1
ATOM 1973 O O . ASN A 1 255 ? -31.966 25.085 18.172 1.00 95.56 255 ASN A O 1
ATOM 1977 N N . ALA A 1 256 ? -30.638 24.529 19.888 1.00 96.31 256 ALA A N 1
ATOM 1978 C CA . ALA A 1 256 ? -31.478 25.170 20.897 1.00 96.31 256 ALA A CA 1
ATOM 1979 C C . ALA A 1 256 ? -31.474 26.701 20.750 1.00 96.31 256 ALA A C 1
ATOM 1981 O O . ALA A 1 256 ? -32.530 27.318 20.842 1.00 96.31 256 ALA A O 1
ATOM 1982 N N . TRP A 1 257 ? -30.317 27.300 20.448 1.00 94.81 257 TRP A N 1
ATOM 1983 C CA . TRP A 1 257 ? -30.199 28.748 20.224 1.00 94.81 257 TRP A CA 1
ATOM 1984 C C . TRP A 1 257 ? -30.879 29.231 18.942 1.00 94.81 257 TRP A C 1
ATOM 1986 O O . TRP A 1 257 ? -31.348 30.358 18.896 1.00 94.81 257 TRP A O 1
ATOM 1996 N N . SER A 1 258 ? -30.932 28.400 17.901 1.00 95.00 258 SER A N 1
ATOM 1997 C CA . SER A 1 258 ? -31.500 28.804 16.605 1.00 95.00 258 SER A CA 1
ATOM 1998 C C . SER A 1 258 ? -33.034 28.761 16.562 1.00 95.00 258 SER A C 1
ATOM 2000 O O . SER A 1 258 ? -33.631 29.320 15.648 1.00 95.00 258 SER A O 1
ATOM 2002 N N . ASN A 1 259 ? -33.671 28.079 17.519 1.00 91.19 259 ASN A N 1
ATOM 2003 C CA . ASN A 1 259 ? -35.121 27.850 17.553 1.00 91.19 259 ASN A CA 1
ATOM 2004 C C . ASN A 1 259 ? -35.855 28.656 18.645 1.00 91.19 259 ASN A C 1
ATOM 2006 O O . ASN A 1 259 ? -37.055 28.443 18.833 1.00 91.19 259 ASN A O 1
ATOM 2010 N N . GLY A 1 260 ? -35.153 29.522 19.383 1.00 84.94 260 GLY A N 1
ATOM 2011 C CA . GLY A 1 260 ? -35.709 30.389 20.432 1.00 84.94 260 GLY A CA 1
ATOM 2012 C C . GLY A 1 260 ? -35.635 31.856 20.049 1.00 84.94 260 GLY A C 1
ATOM 2013 O O . GLY A 1 260 ? -36.618 32.572 20.338 1.00 84.94 260 GLY A O 1
#

Foldseek 3Di:
DDPPDDPDDDPDDLVCVVVVVDPDPVVVLVVLVVDALLRLVRNLLSVVVCVVPDPDDPVVVNVSSLVSNVVDDLVRNLVNVLVVPVVDPDSPLVSCLVVLLVSLQPPPLLVSLCCLLPRDDQDPSSLVSLLSSLLSVLVPPVPVSLVSLVVRQRPPDNDPSSLVSNLNSLLSNLLPPLPVSVVVCVVDPCSCVSNVPLVSLLSSLLSCCVVPLPVSVVVCVVDPDPPSNCVNNVVSSVVSVVVVVVVVVVVVVVVVVVVD

pLDDT: mean 83.37, std 12.96, range [44.34, 97.88]

Solvent-accessible surface area (backbone atoms only — not comparable to full-atom values): 14556 Å² total; per-residue (Å²): 133,83,76,85,72,74,76,76,78,68,97,67,50,47,66,43,60,72,72,59,63,54,95,41,72,67,57,52,53,58,49,54,76,69,51,50,67,56,58,38,49,50,43,56,46,43,48,38,67,54,47,81,76,49,95,80,76,64,68,67,60,58,52,50,42,51,53,53,48,66,72,47,54,68,68,56,51,49,53,37,52,53,50,51,50,70,73,34,100,68,62,62,53,79,40,46,44,60,59,45,45,50,46,23,72,72,80,40,23,63,61,46,36,50,45,49,68,76,72,46,71,92,43,76,53,48,47,50,38,45,25,46,22,27,31,51,33,8,73,81,35,48,67,60,22,48,55,51,53,66,74,55,56,54,86,84,49,97,35,73,56,54,31,49,19,50,45,46,14,52,53,50,23,25,74,76,43,28,68,62,49,54,50,46,46,68,78,34,77,66,71,36,63,83,46,60,28,43,58,48,45,26,54,39,41,50,49,25,36,76,76,39,45,66,61,47,48,57,47,50,77,76,48,84,56,62,66,70,41,38,71,34,36,51,61,48,52,54,50,52,51,54,53,49,56,50,52,55,50,53,52,50,51,55,54,55,66,74,75,111

Sequence (260 aa):
MAKDQKPSALPYDTETLLAGGFGRLADFEMWLRTASCEDTARLILGLKAQQAQQALWNAPVTTLLVRRFREFSVDNRFAVLVKLNADTKRVEVSGCHRIFGDLAEDALPRRAGDFLALKLPQSPVRDQAMGGVARIMAKTSLGEALDWLDAHQFGGKVNYETLSARRSAVSQAASTNPAAVAQLLLDRPGLFENSGGPQQVKSLFETWARKDPAGAAAWLETHPLPAAYQEMAEPVLASERLRRESLERDDRLTNAWSNG